Protein AF-A0A818NGM4-F1 (afdb_monomer_lite)

Radius of gyration: 27.4 Å; chains: 1; bounding box: 91×54×63 Å

Organism: NCBI:txid433720

Secondary structure (DSSP, 8-state):
--HHHHHHHHHHHHHHHHHHHHHHHHHHHH------HHHHHHHTTSPPP------------S----SS-----S-HHHHHHHHHHHHS-GGGTTHHHHHHHHHHHHHHHHHHHHHHHHHHHHHHHHHHHHHH---TTHHHHHHHHHT-HHHHHHHHHHHHHHHHHHHHHHHHHHHHHHHHH--SS-HHHHHHHHHHHHHHHHHT-HHHHHHHHHHHHHHHHHHHHHHHHHHHHHHTT-STT----TTHHHH--

Sequence (253 aa):
MTTRLSIVEADNSWHASTDDIRAEIINRSYTDPKRNVCQRMIDSFKRAPSSKNTSIEMEETTSAGDQNGLHRTLKNRHLQMIAIGGSIGTGLFIGSGLALANGGPAALVICFVTIGCMLFNVCMALAELSVVFPVSGSFAAHSSRFLDPAWGFAMGWNYGLGGLTTMPLELTAAGLVINYWTTSINVAVWITVFLIALLIINLFGVRGYGEVEFFMSLVKVIAVIGFIILGIVLIFGGGPHHEYIGGRYWRDP

pLDDT: mean 74.81, std 18.76, range [29.31, 97.12]

InterPro domains:
  IPR004840 Amino acid permease, conserved site [PS00218] (103-134)
  IPR004841 Amino acid permease/SLC12A domain [PF00324] (78-253)
  IPR050524 Amino-acid permease-like [PTHR43341] (55-253)

Structure (mmCIF, N/CA/C/O backbone):
data_AF-A0A818NGM4-F1
#
_entry.id   AF-A0A818NGM4-F1
#
loop_
_atom_site.group_PDB
_atom_site.id
_atom_site.type_symbol
_atom_site.label_atom_id
_atom_site.label_alt_id
_atom_site.label_comp_id
_atom_site.label_asym_id
_atom_site.label_entity_id
_atom_site.label_seq_id
_atom_site.pdbx_PDB_ins_code
_atom_site.Cartn_x
_atom_site.Cartn_y
_atom_site.Cartn_z
_atom_site.occupancy
_atom_site.B_iso_or_equiv
_atom_site.auth_seq_id
_atom_site.auth_comp_id
_atom_site.auth_asym_id
_atom_site.auth_atom_id
_atom_site.pdbx_PDB_model_num
ATOM 1 N N . MET A 1 1 ? -64.642 20.215 29.267 1.00 46.94 1 MET A N 1
ATOM 2 C CA . MET A 1 1 ? -64.080 21.374 28.534 1.00 46.94 1 MET A CA 1
ATOM 3 C C . MET A 1 1 ? -62.641 21.689 28.977 1.00 46.94 1 MET A C 1
ATOM 5 O O . MET A 1 1 ? -62.169 22.791 28.751 1.00 46.94 1 MET A O 1
ATOM 9 N N . THR A 1 2 ? -61.919 20.722 29.564 1.00 45.66 2 THR A N 1
ATOM 10 C CA . THR A 1 2 ? -60.665 20.974 30.307 1.00 45.66 2 THR A CA 1
ATOM 11 C C . THR A 1 2 ? -59.416 20.416 29.609 1.00 45.66 2 THR A C 1
ATOM 13 O O . THR A 1 2 ? -58.308 20.800 29.946 1.00 45.66 2 THR A O 1
ATOM 16 N N . THR A 1 3 ? -59.574 19.563 28.592 1.00 42.62 3 THR A N 1
ATOM 17 C CA . THR A 1 3 ? -58.454 18.902 27.889 1.00 42.62 3 THR A CA 1
ATOM 18 C C . THR A 1 3 ? -57.882 19.726 26.728 1.00 42.62 3 THR A C 1
ATOM 20 O O . THR A 1 3 ? -56.770 19.479 26.285 1.00 42.62 3 THR A O 1
ATOM 23 N N . ARG A 1 4 ? -58.627 20.717 26.210 1.00 42.19 4 ARG A N 1
ATOM 24 C CA . ARG A 1 4 ? -58.144 21.587 25.118 1.00 42.19 4 ARG A CA 1
ATOM 25 C C . ARG A 1 4 ? -57.256 22.740 25.595 1.00 42.19 4 ARG A C 1
ATOM 27 O O . ARG A 1 4 ? -56.485 23.242 24.792 1.00 42.19 4 ARG A O 1
ATOM 34 N N . LEU A 1 5 ? -57.344 23.137 26.866 1.00 43.56 5 LEU A N 1
ATOM 35 C CA . LEU A 1 5 ? -56.507 24.202 27.433 1.00 43.56 5 LEU A CA 1
ATOM 36 C C . LEU A 1 5 ? -55.072 23.716 27.688 1.00 43.56 5 LEU A C 1
ATOM 38 O O . LEU A 1 5 ? -54.135 24.394 27.289 1.00 43.56 5 LEU A O 1
ATOM 42 N N . SER A 1 6 ? -54.890 22.494 28.203 1.00 46.22 6 SER A N 1
ATOM 43 C CA . SER A 1 6 ? -53.555 21.939 28.482 1.00 46.22 6 SER A CA 1
ATOM 44 C C . SER A 1 6 ? -52.700 21.703 27.231 1.00 46.22 6 SER A C 1
ATOM 46 O O . SER A 1 6 ? -51.480 21.781 27.301 1.00 46.22 6 SER A O 1
ATOM 48 N N . ILE A 1 7 ? -53.326 21.418 26.084 1.00 49.66 7 ILE A N 1
ATOM 49 C CA . ILE A 1 7 ? -52.615 21.199 24.813 1.00 49.66 7 ILE A CA 1
ATOM 50 C C . ILE A 1 7 ? -52.122 22.531 24.232 1.00 49.66 7 ILE A C 1
ATOM 52 O O . ILE A 1 7 ? -51.000 22.601 23.749 1.00 49.66 7 ILE A O 1
ATOM 56 N N . VAL A 1 8 ? -52.924 23.597 24.329 1.00 49.78 8 VAL A N 1
ATOM 57 C CA . VAL A 1 8 ? -52.538 24.939 23.851 1.00 49.78 8 VAL A CA 1
ATOM 58 C C . VAL A 1 8 ? -51.437 25.547 24.729 1.00 49.78 8 VAL A C 1
ATOM 60 O O . VAL A 1 8 ? -50.555 26.240 24.231 1.00 49.78 8 VAL A O 1
ATOM 63 N N . GLU A 1 9 ? -51.452 25.260 26.030 1.00 45.75 9 GLU A N 1
ATOM 64 C CA . GLU A 1 9 ? -50.439 25.741 26.977 1.00 45.75 9 GLU A CA 1
ATOM 65 C C . GLU A 1 9 ? -49.101 25.002 26.820 1.00 45.75 9 GLU A C 1
ATOM 67 O O . GLU A 1 9 ? -48.040 25.622 26.904 1.00 45.75 9 GLU A O 1
ATOM 72 N N . ALA A 1 10 ? -49.144 23.707 26.481 1.00 50.22 10 ALA A N 1
ATOM 73 C CA . ALA A 1 10 ? -47.961 22.953 26.084 1.00 50.22 10 ALA A CA 1
ATOM 74 C C . ALA A 1 10 ? -47.369 23.501 24.773 1.00 50.22 10 ALA A C 1
ATOM 76 O O . ALA A 1 10 ? -46.181 23.806 24.739 1.00 50.22 10 ALA A O 1
ATOM 77 N N . ASP A 1 11 ? -48.180 23.713 23.733 1.00 51.25 11 ASP A N 1
ATOM 78 C CA . ASP A 1 11 ? -47.724 24.201 22.418 1.00 51.25 11 ASP A CA 1
ATOM 79 C C . ASP A 1 11 ? -47.051 25.589 22.501 1.00 51.25 11 ASP A C 1
ATOM 81 O O . ASP A 1 11 ? -45.965 25.810 21.961 1.00 51.25 11 ASP A O 1
ATOM 85 N N . ASN A 1 12 ? -47.615 26.500 23.303 1.00 43.78 12 ASN A N 1
ATOM 86 C CA . ASN A 1 12 ? -47.003 27.807 23.569 1.00 43.78 12 ASN A CA 1
ATOM 87 C C . ASN A 1 12 ? -45.675 27.714 24.347 1.00 43.78 12 ASN A C 1
ATOM 89 O O . ASN A 1 12 ? -44.794 28.551 24.147 1.00 43.78 12 ASN A O 1
ATOM 93 N N . SER A 1 13 ? -45.505 26.706 25.212 1.00 46.62 13 SER A N 1
ATOM 94 C CA . SER A 1 13 ? -44.257 26.495 25.963 1.00 46.62 13 SER A CA 1
ATOM 95 C C . SER A 1 13 ? -43.119 25.941 25.093 1.00 46.62 13 SER A C 1
ATOM 97 O O . SER A 1 13 ? -41.959 26.317 25.284 1.00 46.62 13 SER A O 1
ATOM 99 N N . TRP A 1 14 ? -43.447 25.123 24.085 1.00 45.69 14 TRP A N 1
ATOM 100 C CA . TRP A 1 14 ? -42.484 24.605 23.110 1.00 45.69 14 TRP A CA 1
ATOM 101 C C . TRP A 1 14 ? -41.970 25.708 22.185 1.00 45.69 14 TRP A C 1
ATOM 103 O O . TRP A 1 14 ? -40.761 25.825 21.987 1.00 45.69 14 TRP A O 1
ATOM 113 N N . HIS A 1 15 ? -42.859 26.565 21.678 1.00 48.47 15 HIS A N 1
ATOM 114 C CA . HIS A 1 15 ? -42.465 27.672 20.808 1.00 48.47 15 HIS A CA 1
ATOM 115 C C . HIS A 1 15 ? -41.567 28.693 21.522 1.00 48.47 15 HIS A C 1
ATOM 117 O O . HIS A 1 15 ? -40.501 29.017 20.994 1.00 48.47 15 HIS A O 1
ATOM 123 N N . ALA A 1 16 ? -41.909 29.091 22.754 1.00 49.09 16 ALA A N 1
ATOM 124 C CA . ALA A 1 16 ? -41.088 30.001 23.560 1.00 49.09 16 ALA A CA 1
ATOM 125 C C . ALA A 1 16 ? -39.674 29.443 23.825 1.00 49.09 16 ALA A C 1
ATOM 127 O O . ALA A 1 16 ? -38.685 30.140 23.615 1.00 49.09 16 ALA 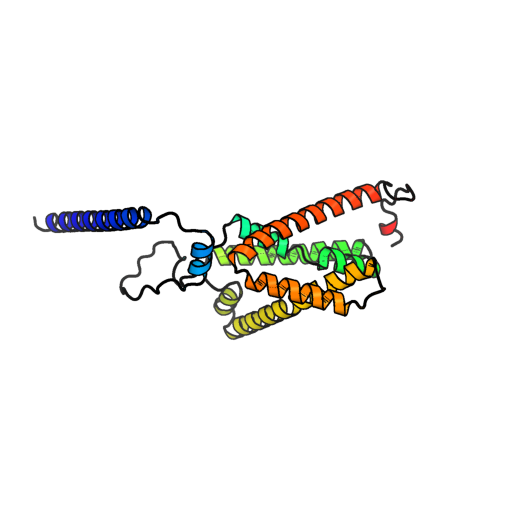A O 1
ATOM 128 N N . SER A 1 17 ? -39.560 28.156 24.181 1.00 56.50 17 SER A N 1
ATOM 129 C CA . SER A 1 17 ? -38.260 27.506 24.397 1.00 56.50 17 SER A CA 1
ATOM 130 C C . SER A 1 17 ? -37.434 27.404 23.110 1.00 56.50 17 SER A C 1
ATOM 132 O O . SER A 1 17 ? -36.228 27.654 23.126 1.00 56.50 17 SER A O 1
ATOM 134 N N . THR A 1 18 ? -38.059 27.075 21.975 1.00 55.94 18 THR A N 1
ATOM 135 C CA . THR A 1 18 ? -37.336 26.982 20.698 1.00 55.94 18 THR A CA 1
ATOM 136 C C . THR A 1 18 ? -36.865 28.335 20.178 1.00 55.94 18 THR A C 1
ATOM 138 O O . THR A 1 18 ? -35.796 28.397 19.569 1.00 55.94 18 THR A O 1
ATOM 141 N N . ASP A 1 19 ? -37.614 29.410 20.427 1.00 52.97 19 ASP A N 1
ATOM 142 C CA . ASP A 1 19 ? -37.234 30.760 20.015 1.00 52.97 19 ASP A CA 1
ATOM 143 C C . ASP A 1 19 ? -36.126 31.337 20.905 1.00 52.97 19 ASP A C 1
ATOM 145 O O . ASP A 1 19 ? -35.205 31.960 20.378 1.00 52.97 19 ASP A O 1
ATOM 149 N N . ASP A 1 20 ? -36.119 31.027 22.205 1.00 57.06 20 ASP A N 1
ATOM 150 C CA . ASP A 1 20 ? -35.015 31.367 23.113 1.00 57.06 20 ASP A CA 1
ATOM 151 C C . ASP A 1 20 ? -33.726 30.613 22.750 1.00 57.06 20 ASP A C 1
ATOM 153 O O . ASP A 1 20 ? -32.650 31.209 22.661 1.00 57.06 20 ASP A O 1
ATOM 157 N N . ILE A 1 21 ? -33.829 29.319 22.425 1.00 55.19 21 ILE A N 1
ATOM 158 C CA . ILE A 1 21 ? -32.694 28.509 21.952 1.00 55.19 21 ILE A CA 1
ATOM 159 C C . ILE A 1 21 ? -32.187 29.026 20.599 1.00 55.19 21 ILE A C 1
ATOM 161 O O . ILE A 1 21 ? -30.979 29.109 20.369 1.00 55.19 21 ILE A O 1
ATOM 165 N N . ARG A 1 22 ? -33.087 29.418 19.688 1.00 50.94 22 ARG A N 1
ATOM 166 C CA . ARG A 1 22 ? -32.713 30.028 18.403 1.00 50.94 22 ARG A CA 1
ATOM 167 C C . ARG A 1 22 ? -32.049 31.384 18.602 1.00 50.94 22 ARG A C 1
ATOM 169 O O . ARG A 1 22 ? -31.030 31.637 17.964 1.00 50.94 22 ARG A O 1
ATOM 176 N N . ALA A 1 23 ? -32.567 32.225 19.492 1.00 51.53 23 ALA A N 1
ATOM 177 C CA . ALA A 1 23 ? -31.975 33.512 19.828 1.00 51.53 23 ALA A CA 1
ATOM 178 C C . ALA A 1 23 ? -30.583 33.340 20.452 1.00 51.53 23 ALA A C 1
ATOM 180 O O . ALA A 1 23 ? -29.663 34.064 20.076 1.00 51.53 23 ALA A O 1
ATOM 181 N N . GLU A 1 24 ? -30.383 32.339 21.315 1.00 55.66 24 GLU A N 1
ATOM 182 C CA . GLU A 1 24 ? -29.083 32.022 21.911 1.00 55.66 24 GLU A CA 1
ATOM 183 C C . GLU A 1 24 ? -28.083 31.481 20.874 1.00 55.66 24 GLU A C 1
ATOM 185 O O . GLU A 1 24 ? -26.939 31.933 20.829 1.00 55.66 24 GLU A O 1
ATOM 190 N N . ILE A 1 25 ? -28.507 30.598 19.961 1.00 52.41 25 ILE A N 1
ATOM 191 C CA . ILE A 1 25 ? -27.667 30.078 18.864 1.00 52.41 25 ILE A CA 1
ATOM 192 C C . ILE A 1 25 ? -27.288 31.185 17.863 1.00 52.41 25 ILE A C 1
ATOM 194 O O . ILE A 1 25 ? -26.148 31.226 17.380 1.00 52.41 25 ILE A O 1
ATOM 198 N N . ILE A 1 26 ? -28.215 32.103 17.571 1.00 51.38 26 ILE A N 1
ATOM 199 C CA . ILE A 1 26 ? -27.982 33.251 16.686 1.00 51.38 26 ILE A CA 1
ATOM 200 C C . ILE A 1 26 ? -27.035 34.257 17.355 1.00 51.38 26 ILE A C 1
ATOM 202 O O . ILE A 1 26 ? -26.064 34.675 16.721 1.00 51.38 26 ILE A O 1
ATOM 206 N N . ASN A 1 27 ? -27.227 34.580 18.642 1.00 44.81 27 ASN A N 1
ATOM 207 C CA . ASN A 1 27 ? -26.325 35.479 19.374 1.00 44.81 27 ASN A CA 1
ATOM 208 C C . ASN A 1 27 ? -24.910 34.896 19.491 1.00 44.81 27 ASN A C 1
ATOM 210 O O . ASN A 1 27 ? -23.924 35.613 19.314 1.00 44.81 27 ASN A O 1
ATOM 214 N N . ARG A 1 28 ? -24.789 33.580 19.705 1.00 49.91 28 ARG A N 1
ATOM 215 C CA . ARG A 1 28 ? -23.494 32.889 19.797 1.00 49.91 28 ARG A CA 1
ATOM 216 C C . ARG A 1 28 ? -22.760 32.804 18.457 1.00 49.91 28 ARG A C 1
ATOM 218 O O . ARG A 1 28 ? -21.534 32.737 18.450 1.00 49.91 28 ARG A O 1
ATOM 225 N N . SER A 1 29 ? -23.487 32.839 17.336 1.00 42.41 29 SER A N 1
ATOM 226 C CA . SER A 1 29 ? -22.896 32.919 15.991 1.00 42.41 29 SER A CA 1
ATOM 227 C C . SER A 1 29 ? -22.454 34.333 15.599 1.00 42.41 29 SER A C 1
ATOM 229 O O . SER A 1 29 ? -21.644 34.472 14.684 1.00 42.41 29 SER A O 1
ATOM 231 N N . TYR A 1 30 ? -22.956 35.380 16.267 1.00 41.78 30 TYR A N 1
ATOM 232 C CA . TYR A 1 30 ? -22.699 36.776 15.886 1.00 41.78 30 TYR A CA 1
ATOM 233 C C . TYR A 1 30 ? -21.518 37.425 16.632 1.00 41.78 30 TYR A C 1
ATOM 235 O O . TYR A 1 30 ? -20.983 38.439 16.185 1.00 41.78 30 TYR A O 1
ATOM 243 N N . THR A 1 31 ? -21.043 36.830 17.731 1.00 41.91 31 THR A N 1
ATOM 244 C CA . THR A 1 31 ? -19.895 37.334 18.503 1.00 41.91 31 THR A CA 1
ATOM 245 C C . THR A 1 31 ? -18.656 36.454 18.340 1.00 41.91 31 THR A C 1
ATOM 247 O O . THR A 1 31 ? -18.182 35.865 19.309 1.00 41.91 31 THR A O 1
ATOM 250 N N . ASP A 1 32 ? -18.088 36.365 17.137 1.00 47.34 32 ASP A N 1
ATOM 251 C CA . ASP A 1 32 ? -16.698 35.910 17.009 1.00 47.34 32 ASP A CA 1
ATOM 252 C C . ASP A 1 32 ? -15.871 36.990 16.291 1.00 47.34 32 ASP A C 1
ATOM 254 O O . ASP A 1 32 ? -15.871 37.079 15.058 1.00 47.34 32 ASP A O 1
ATOM 258 N N . PRO A 1 33 ? -15.213 37.895 17.043 1.00 52.56 33 PRO A N 1
ATOM 259 C CA . PRO A 1 33 ? -14.385 38.936 16.450 1.00 52.56 33 PRO A CA 1
ATOM 260 C C . PRO A 1 33 ? -13.221 38.280 15.700 1.00 52.56 33 PRO A C 1
ATOM 262 O O . PRO A 1 33 ? -12.705 37.256 16.139 1.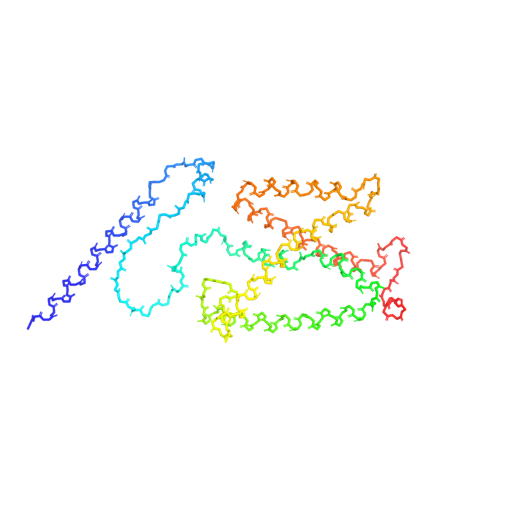00 52.56 33 PRO A O 1
ATOM 265 N N . LYS A 1 34 ? -12.810 38.863 14.562 1.00 53.31 34 LYS A N 1
ATOM 266 C CA . LYS A 1 34 ? -11.734 38.380 13.670 1.00 53.31 34 LYS A CA 1
ATOM 267 C C . LYS A 1 34 ? -10.554 37.769 14.450 1.00 53.31 34 LYS A C 1
ATOM 269 O O . LYS A 1 34 ? -9.659 38.486 14.891 1.00 53.31 34 LYS A O 1
ATOM 274 N N . ARG A 1 35 ? -10.535 36.440 14.600 1.00 57.19 35 ARG A N 1
ATOM 275 C CA . ARG A 1 35 ? -9.442 35.721 15.271 1.00 57.19 35 ARG A CA 1
ATOM 276 C C . ARG A 1 35 ? -8.329 35.401 14.283 1.00 57.19 35 ARG A C 1
ATOM 278 O O . ARG A 1 35 ? -8.578 34.838 13.215 1.00 57.19 35 ARG A O 1
ATOM 285 N N . ASN A 1 36 ? -7.094 35.692 14.678 1.00 61.78 36 ASN A N 1
ATOM 286 C CA . ASN A 1 36 ? -5.897 35.354 13.910 1.00 61.78 36 ASN A CA 1
ATOM 287 C C . ASN A 1 36 ? -5.738 33.828 13.766 1.00 61.78 36 ASN A C 1
ATOM 289 O O . ASN A 1 36 ? -6.111 33.062 14.658 1.00 61.78 36 ASN A O 1
ATOM 293 N N . VAL A 1 37 ? -5.156 33.386 12.644 1.00 65.44 37 VAL A N 1
ATOM 294 C CA . VAL A 1 37 ? -4.996 31.962 12.276 1.00 65.44 37 VAL A CA 1
ATOM 295 C C . VAL A 1 37 ? -4.295 31.160 13.378 1.00 65.44 37 VAL A C 1
ATOM 297 O O . VAL A 1 37 ? -4.757 30.076 13.727 1.00 65.44 37 VAL A O 1
ATOM 300 N N . CYS A 1 38 ? -3.256 31.725 14.002 1.00 61.41 38 CYS A N 1
ATOM 301 C CA . CYS A 1 38 ? -2.538 31.081 15.106 1.00 61.41 38 CYS A CA 1
ATOM 302 C C . CYS A 1 38 ? -3.412 30.867 16.350 1.00 61.41 38 CYS A C 1
ATOM 304 O O . CYS A 1 38 ? -3.288 29.844 17.016 1.00 61.41 38 CYS A O 1
ATOM 306 N N . GLN A 1 39 ? -4.355 31.770 16.637 1.00 68.12 39 GLN A N 1
ATOM 307 C CA . GLN A 1 39 ? -5.248 31.616 17.788 1.00 68.12 39 GLN A CA 1
ATOM 308 C C . GLN A 1 39 ? -6.261 30.489 17.554 1.00 68.12 39 GLN A C 1
ATOM 310 O O . GLN A 1 39 ? -6.513 29.674 18.437 1.00 68.12 39 GLN A O 1
ATOM 315 N N . ARG A 1 40 ? -6.769 30.378 16.319 1.00 62.06 40 ARG A N 1
ATOM 316 C CA . ARG A 1 40 ? -7.634 29.264 15.891 1.00 62.06 40 ARG A CA 1
ATOM 317 C C . ARG A 1 40 ? -6.887 27.926 15.877 1.00 62.06 40 ARG A C 1
ATOM 319 O O . ARG A 1 40 ? -7.504 26.884 16.094 1.00 62.06 40 ARG A O 1
ATOM 326 N N . MET A 1 41 ? -5.578 27.957 15.623 1.00 60.38 41 MET A N 1
ATOM 327 C CA . MET A 1 41 ? -4.697 26.791 15.694 1.00 60.38 41 MET A CA 1
ATOM 328 C C . MET A 1 41 ? -4.522 26.325 17.146 1.00 60.38 41 MET A C 1
ATOM 330 O O . MET A 1 41 ? -4.756 25.151 17.424 1.00 60.38 41 MET A O 1
ATOM 334 N N . ILE A 1 42 ? -4.231 27.234 18.083 1.00 69.50 42 ILE A N 1
ATOM 335 C CA . ILE A 1 42 ? -4.093 26.919 19.519 1.00 69.50 42 ILE A CA 1
ATOM 336 C C . ILE A 1 42 ? -5.407 26.385 20.106 1.00 69.50 42 ILE A C 1
ATOM 338 O O . ILE A 1 42 ? -5.407 25.380 20.815 1.00 69.50 42 ILE A O 1
ATOM 342 N N . ASP A 1 43 ? -6.542 26.999 19.771 1.00 61.91 43 ASP A N 1
ATOM 343 C CA . ASP A 1 43 ? -7.843 26.566 20.289 1.00 61.91 43 ASP A CA 1
ATOM 344 C C . ASP A 1 43 ? -8.285 25.197 19.733 1.00 61.91 43 ASP A C 1
ATOM 346 O O . ASP A 1 43 ? -9.091 24.520 20.365 1.00 61.91 43 ASP A O 1
ATOM 350 N N . SER A 1 44 ? -7.719 24.728 18.609 1.00 59.41 44 SER A N 1
ATOM 351 C CA . SER A 1 44 ? -8.000 23.381 18.079 1.00 59.41 44 SER A CA 1
ATOM 352 C C . SER A 1 44 ? -7.434 22.244 18.935 1.00 59.41 44 SER A C 1
ATOM 354 O O . SER A 1 44 ? -7.909 21.114 18.839 1.00 59.41 44 SER A O 1
ATOM 356 N N . PHE A 1 45 ? -6.460 22.551 19.795 1.00 67.56 45 PHE A N 1
ATOM 357 C CA . PHE A 1 45 ? -5.893 21.608 20.756 1.00 67.56 45 PHE A CA 1
ATOM 358 C C . PHE A 1 45 ? -6.634 21.610 22.102 1.00 67.56 45 PHE A C 1
ATOM 360 O O . PHE A 1 45 ? -6.355 20.763 22.952 1.00 67.56 45 PHE A O 1
ATOM 367 N N . LYS A 1 46 ? -7.587 22.529 22.323 1.00 63.16 46 LYS A N 1
ATOM 368 C CA . LYS A 1 46 ? -8.401 22.528 23.544 1.00 63.16 46 LYS A CA 1
ATOM 369 C C . LYS A 1 46 ? -9.521 21.498 23.435 1.00 63.16 46 LYS A C 1
ATOM 371 O O . LYS A 1 46 ? -10.231 21.416 22.436 1.00 63.16 46 LYS A O 1
ATOM 376 N N . ARG A 1 47 ? -9.692 20.716 24.501 1.00 44.25 47 ARG A N 1
ATOM 377 C CA . ARG A 1 47 ? -10.757 19.718 24.629 1.00 44.25 47 ARG A CA 1
ATOM 378 C C . ARG A 1 47 ? -12.122 20.412 24.608 1.00 44.25 47 ARG A C 1
ATOM 380 O O . ARG A 1 47 ? -12.313 21.390 25.331 1.00 44.25 47 ARG A O 1
ATOM 387 N N . ALA A 1 48 ? -13.063 19.903 23.812 1.00 47.12 48 ALA A N 1
ATOM 388 C CA . ALA A 1 48 ? -14.442 20.382 23.843 1.00 47.12 48 ALA A CA 1
ATOM 389 C C . ALA A 1 48 ? -15.027 20.188 25.259 1.00 47.12 48 ALA A C 1
ATOM 391 O O . ALA A 1 48 ? -14.765 19.148 25.878 1.00 47.12 48 ALA A O 1
ATOM 392 N N . PRO A 1 49 ? -15.770 21.170 25.805 1.00 42.81 49 PRO A N 1
ATOM 393 C CA . PRO A 1 49 ? -16.380 21.028 27.117 1.00 42.81 49 PRO A CA 1
ATOM 394 C C . PRO A 1 49 ? -17.372 19.861 27.088 1.00 42.81 49 PRO A C 1
ATOM 396 O O . PRO A 1 49 ? -18.258 19.801 26.240 1.00 42.81 49 PRO A O 1
ATOM 399 N N . SER A 1 50 ? -17.179 18.911 28.002 1.00 37.78 50 SER A N 1
ATOM 400 C CA . SER A 1 50 ? -18.061 17.758 28.171 1.00 37.78 50 SER A CA 1
ATOM 401 C C . SER A 1 50 ? -19.416 18.243 28.684 1.00 37.78 50 SER A C 1
ATOM 403 O O . SER A 1 50 ? -19.494 18.753 29.804 1.00 37.78 50 SER A O 1
ATOM 405 N N . SER A 1 51 ? -20.464 18.116 27.868 1.00 36.41 51 SER A N 1
ATOM 406 C CA . SER A 1 51 ? -21.837 18.359 28.309 1.00 36.41 51 SER A CA 1
ATOM 407 C C . SER A 1 51 ? -22.235 17.245 29.275 1.00 36.41 51 SER A C 1
ATOM 409 O O . SER A 1 51 ? -22.418 16.095 28.879 1.00 36.41 51 SER A O 1
ATOM 411 N N . LYS A 1 52 ? -22.287 17.568 30.569 1.00 37.56 52 LYS A N 1
ATOM 412 C CA . LYS A 1 52 ? -22.799 16.674 31.607 1.00 37.56 52 LYS A CA 1
ATOM 413 C C . LYS A 1 52 ? -24.291 16.941 31.815 1.00 37.56 52 LYS A C 1
ATOM 415 O O . LYS A 1 52 ? -24.661 18.045 32.193 1.00 37.56 52 LYS A O 1
ATOM 420 N N . ASN A 1 53 ? -25.053 15.852 31.703 1.00 38.78 53 ASN A N 1
ATOM 421 C CA . ASN A 1 53 ? -26.373 15.574 32.278 1.00 38.78 53 ASN A CA 1
ATOM 422 C C . ASN A 1 53 ? -27.597 16.192 31.583 1.00 38.78 53 ASN A C 1
ATOM 424 O O . ASN A 1 53 ? -27.896 17.363 31.770 1.00 38.78 53 ASN A O 1
ATOM 428 N N . THR A 1 54 ? -28.410 15.339 30.952 1.00 30.53 54 THR A N 1
ATOM 429 C CA . THR A 1 54 ? -29.862 15.269 31.201 1.00 30.53 54 THR A CA 1
ATOM 430 C C . THR A 1 54 ? -30.329 13.847 30.879 1.00 30.53 54 THR A C 1
ATOM 432 O O . THR A 1 54 ? -30.104 13.332 29.790 1.00 30.53 54 THR A O 1
ATOM 435 N N . SER A 1 55 ? -30.894 13.183 31.879 1.00 36.22 55 SER A N 1
ATOM 436 C CA . SER A 1 55 ? -31.619 11.920 31.770 1.00 36.22 55 SER A CA 1
ATOM 437 C C . SER A 1 55 ? -33.042 12.169 31.261 1.00 36.22 55 SER A C 1
ATOM 439 O O . SER A 1 55 ? -33.675 13.070 31.807 1.00 36.22 55 SER A O 1
ATOM 441 N N . ILE A 1 56 ? -33.531 11.317 30.343 1.00 34.97 56 ILE A N 1
ATOM 442 C CA . ILE A 1 56 ? -34.916 10.797 30.162 1.00 34.97 56 ILE A CA 1
ATOM 443 C C . ILE A 1 56 ? -35.322 10.689 28.671 1.00 34.97 56 ILE A C 1
ATOM 445 O O . ILE A 1 56 ? -35.082 11.593 27.884 1.00 34.97 56 ILE A O 1
ATOM 449 N N . GLU A 1 57 ? -35.954 9.539 28.384 1.00 29.31 57 GLU A N 1
ATOM 450 C CA . GLU A 1 57 ? -36.761 9.098 27.227 1.00 29.31 57 GLU A CA 1
ATOM 451 C C . GLU A 1 57 ? -36.074 8.682 25.907 1.00 29.31 57 GLU A C 1
ATOM 453 O O . GLU A 1 57 ? -35.533 9.471 25.139 1.00 29.31 57 GLU A O 1
ATOM 458 N N . MET A 1 58 ? -36.143 7.364 25.648 1.00 35.69 58 MET A N 1
ATOM 459 C CA . MET A 1 58 ? -35.915 6.752 24.341 1.00 35.69 58 MET A CA 1
ATOM 460 C C . MET A 1 58 ? -37.067 7.148 23.418 1.00 35.69 58 MET A C 1
ATOM 462 O O . MET A 1 58 ? -38.129 6.532 23.464 1.00 35.69 58 MET A O 1
ATOM 466 N N . GLU A 1 59 ? -36.838 8.136 22.561 1.00 29.52 59 GLU A N 1
ATOM 467 C CA . GLU A 1 59 ? -37.648 8.335 21.366 1.00 29.52 59 GLU A CA 1
AT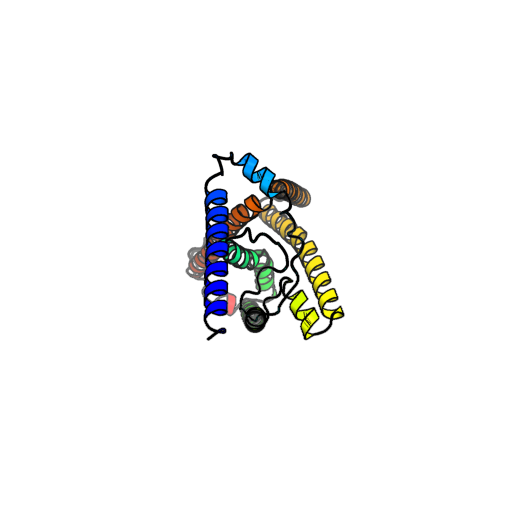OM 468 C C . GLU A 1 59 ? -36.795 8.024 20.135 1.00 29.52 59 GLU A C 1
ATOM 470 O O . GLU A 1 59 ? -35.688 8.532 19.938 1.00 29.52 59 GLU A O 1
ATOM 475 N N . GLU A 1 60 ? -37.308 7.089 19.344 1.00 39.03 60 GLU A N 1
ATOM 476 C CA . GLU A 1 60 ? -36.711 6.515 18.151 1.00 39.03 60 GLU A CA 1
ATOM 477 C C . GLU A 1 60 ? -36.673 7.582 17.045 1.00 39.03 60 GLU A C 1
ATOM 479 O O . GLU A 1 60 ? -37.554 7.663 16.197 1.00 39.03 60 GLU A O 1
ATOM 484 N N . THR A 1 61 ? -35.660 8.453 17.064 1.00 29.59 61 THR A N 1
ATOM 485 C CA . THR A 1 61 ? -35.401 9.380 15.956 1.00 29.59 61 THR A CA 1
ATOM 486 C C . THR A 1 61 ? -33.975 9.219 15.453 1.00 29.59 61 THR A C 1
ATOM 488 O O . THR A 1 61 ? -32.985 9.514 16.119 1.00 29.59 61 THR A O 1
ATOM 491 N N . THR A 1 62 ? -33.902 8.715 14.230 1.00 37.19 62 THR A N 1
ATOM 492 C CA . THR A 1 62 ? -32.752 8.556 13.347 1.00 37.19 62 THR A CA 1
ATOM 493 C C . THR A 1 62 ? -31.784 9.744 13.393 1.00 37.19 62 THR A C 1
ATOM 495 O O . THR A 1 62 ? -31.944 10.713 12.657 1.00 37.19 62 THR A O 1
ATOM 498 N N . SER A 1 63 ? -30.752 9.661 14.235 1.00 32.84 63 SER A N 1
ATOM 499 C CA . SER A 1 63 ? -29.478 10.395 14.133 1.00 32.84 63 SER A CA 1
ATOM 500 C C . SER A 1 63 ? -28.462 9.787 15.105 1.00 32.84 63 SER A C 1
ATOM 502 O O . SER A 1 63 ? -28.085 10.372 16.117 1.00 32.84 63 SER A O 1
ATOM 504 N N . ALA A 1 64 ? -28.010 8.569 14.804 1.00 38.72 64 ALA A N 1
ATOM 505 C CA . ALA A 1 64 ? -26.908 7.915 15.507 1.00 38.72 64 ALA A CA 1
ATOM 506 C C . ALA A 1 64 ? -25.569 8.564 15.116 1.00 38.72 64 ALA A C 1
ATOM 508 O O . ALA A 1 64 ? -24.795 8.039 14.318 1.00 38.72 64 ALA A O 1
ATOM 509 N N . GLY A 1 65 ? -25.329 9.758 15.652 1.00 41.91 65 GLY A N 1
ATOM 510 C CA . GLY A 1 65 ? -24.156 10.556 15.334 1.00 41.91 65 GLY A CA 1
ATOM 511 C C . GLY A 1 65 ? -23.754 11.546 16.415 1.00 41.91 65 GLY A C 1
ATOM 512 O O . GLY A 1 65 ? -23.193 12.563 16.040 1.00 41.91 65 GLY A O 1
ATOM 513 N N . ASP A 1 66 ? -24.021 11.301 17.707 1.00 45.09 66 ASP A N 1
ATOM 514 C CA . ASP A 1 66 ? -23.407 12.129 18.766 1.00 45.09 66 ASP A CA 1
ATOM 515 C C . ASP A 1 66 ? -23.375 11.514 20.184 1.00 45.09 66 ASP A C 1
ATOM 517 O O . ASP A 1 66 ? -23.735 12.154 21.165 1.00 45.09 66 ASP A O 1
ATOM 521 N N . GLN A 1 67 ? -22.931 10.259 20.339 1.00 45.22 67 GLN A N 1
ATOM 522 C CA . GLN A 1 67 ? -22.693 9.685 21.686 1.00 45.22 67 GLN A CA 1
ATOM 523 C C . GLN A 1 67 ? -21.215 9.633 22.103 1.00 45.22 67 GLN A C 1
ATOM 525 O O . GLN A 1 67 ? -20.865 9.031 23.111 1.00 45.22 67 GLN A O 1
ATOM 530 N N . ASN A 1 68 ? -20.323 10.294 21.365 1.00 45.53 68 ASN A N 1
ATOM 531 C CA . ASN A 1 68 ? -18.971 10.579 21.839 1.00 45.53 68 ASN A CA 1
ATOM 532 C C . ASN A 1 68 ? -18.436 11.767 21.043 1.00 45.53 68 ASN A C 1
ATOM 534 O O . ASN A 1 68 ? -18.269 11.647 19.833 1.00 45.53 68 ASN A O 1
ATOM 538 N N . GLY A 1 69 ? -18.175 12.891 21.717 1.00 43.94 69 GLY A N 1
ATOM 539 C CA . GLY A 1 69 ? -17.779 14.179 21.133 1.00 43.94 69 GLY A CA 1
ATOM 540 C C . GLY A 1 69 ? -16.432 14.179 20.400 1.00 43.94 69 GLY A C 1
ATOM 541 O O . GLY A 1 69 ? -15.499 14.884 20.787 1.00 43.94 69 GLY A O 1
ATOM 542 N N . LEU A 1 70 ? -16.315 13.408 19.320 1.00 52.59 70 LEU A N 1
ATOM 543 C CA . LEU A 1 70 ? -15.270 13.554 18.321 1.00 52.59 70 LEU A CA 1
ATOM 544 C C . LEU A 1 70 ? -15.716 14.613 17.317 1.00 52.59 70 LEU A C 1
ATOM 546 O O . LEU A 1 70 ? -16.553 14.374 16.450 1.00 52.59 70 LEU A O 1
ATOM 550 N N . HIS A 1 71 ? -15.108 15.794 17.405 1.00 48.84 71 HIS A N 1
ATOM 551 C CA . HIS A 1 71 ? -15.304 16.851 16.424 1.00 48.84 71 HIS A CA 1
ATOM 552 C C . HIS A 1 71 ? -14.833 16.368 15.043 1.00 48.84 71 HIS A C 1
ATOM 554 O O . HIS A 1 71 ? -13.627 16.288 14.769 1.00 48.84 71 HIS A O 1
ATOM 560 N N . ARG A 1 72 ? -15.786 16.037 14.162 1.00 55.53 72 ARG A N 1
ATOM 561 C CA . ARG A 1 72 ? -15.533 15.595 12.785 1.00 55.53 72 ARG A CA 1
ATOM 562 C C . ARG A 1 72 ? -14.917 16.746 11.985 1.00 55.53 72 ARG A C 1
ATOM 564 O O . ARG A 1 72 ? -15.594 17.535 11.341 1.00 55.53 72 ARG A O 1
ATOM 571 N N . THR A 1 73 ? -13.595 16.857 12.066 1.00 60.09 73 THR A N 1
ATOM 572 C CA . THR A 1 73 ? -12.830 17.990 11.521 1.00 60.09 73 THR A CA 1
ATOM 573 C C . THR A 1 73 ? -12.524 17.829 10.024 1.00 60.09 73 THR A C 1
ATOM 575 O O . THR A 1 73 ? -12.212 18.809 9.346 1.00 60.09 73 THR A O 1
ATOM 578 N N . LEU A 1 74 ? -12.639 16.609 9.486 1.00 62.25 74 LEU A N 1
ATOM 579 C CA . LEU A 1 74 ? -12.343 16.288 8.088 1.00 62.25 74 LEU A CA 1
ATOM 580 C C . LEU A 1 74 ? -13.609 16.335 7.220 1.00 62.25 74 LEU A C 1
ATOM 582 O O . LEU A 1 74 ? -14.595 15.647 7.483 1.00 62.25 74 LEU A O 1
ATOM 586 N N . LYS A 1 75 ? -13.555 17.141 6.152 1.00 71.44 75 LYS A N 1
ATOM 587 C CA . LYS A 1 75 ? -14.604 17.227 5.124 1.00 71.44 75 LYS A CA 1
ATOM 588 C C . LYS A 1 75 ? -14.663 15.929 4.312 1.00 71.44 75 LYS A C 1
ATOM 590 O O . LYS A 1 75 ? -13.642 15.271 4.133 1.00 71.44 75 LYS A O 1
ATOM 595 N N . ASN A 1 76 ? -15.826 15.621 3.731 1.00 76.44 76 ASN A N 1
ATOM 596 C CA . ASN A 1 76 ? -16.045 14.394 2.949 1.00 76.44 76 ASN A CA 1
ATOM 597 C C . ASN A 1 76 ? -15.002 14.191 1.830 1.00 76.44 76 ASN A C 1
ATOM 599 O O . ASN A 1 76 ? -14.494 13.093 1.640 1.00 76.44 76 ASN A O 1
ATOM 603 N N . ARG A 1 77 ? -14.598 15.281 1.162 1.00 77.31 77 ARG A N 1
ATOM 604 C CA . ARG A 1 77 ? -13.538 15.269 0.139 1.00 77.31 77 ARG A CA 1
ATOM 605 C C . ARG A 1 77 ? -12.168 14.820 0.669 1.00 77.31 77 ARG A C 1
ATOM 607 O O . ARG A 1 77 ? -11.438 14.147 -0.043 1.00 77.31 77 ARG A O 1
ATOM 614 N N . HIS A 1 78 ? -11.812 15.189 1.906 1.00 75.62 78 HIS A N 1
ATOM 615 C CA . HIS A 1 78 ? -10.540 14.774 2.503 1.00 75.62 78 HIS A CA 1
ATOM 616 C C . HIS A 1 78 ? -10.601 13.288 2.837 1.00 75.62 78 HIS A C 1
ATOM 618 O O . HIS A 1 78 ? -9.651 12.575 2.564 1.00 75.62 78 HIS A O 1
ATOM 624 N N . LEU A 1 79 ? -11.739 12.805 3.342 1.00 78.19 79 LEU A N 1
ATOM 625 C CA . LEU A 1 79 ? -11.916 11.388 3.648 1.00 78.19 79 LEU A CA 1
ATOM 626 C C . LEU A 1 79 ? -11.832 10.507 2.392 1.00 78.19 79 LEU A C 1
ATOM 628 O O . LEU A 1 79 ? -11.151 9.489 2.412 1.00 78.19 79 LEU A O 1
ATOM 632 N N . GLN A 1 80 ? -12.466 10.922 1.291 1.00 83.88 80 GLN A N 1
ATOM 633 C CA . GLN A 1 80 ? -12.375 10.214 0.009 1.00 83.88 80 GLN A CA 1
ATOM 634 C C . GLN A 1 80 ? -10.943 10.197 -0.532 1.00 83.88 80 GLN A C 1
ATOM 636 O O . GLN A 1 80 ? -10.458 9.152 -0.952 1.00 83.88 80 GLN A O 1
ATOM 641 N N . MET A 1 81 ? -10.244 11.332 -0.478 1.00 78.31 81 MET A N 1
ATOM 642 C CA . MET A 1 81 ? -8.858 11.396 -0.941 1.00 78.31 81 MET A CA 1
ATOM 643 C C . MET A 1 81 ? -7.897 10.617 -0.050 1.00 78.31 81 MET A C 1
ATOM 645 O O . MET A 1 81 ? -7.003 9.978 -0.583 1.00 78.31 81 MET A O 1
ATOM 649 N N . ILE A 1 82 ? -8.105 10.597 1.268 1.00 81.88 82 ILE A N 1
ATOM 650 C CA . ILE A 1 82 ? -7.341 9.744 2.188 1.00 81.88 82 ILE A CA 1
ATOM 651 C C . ILE A 1 82 ? -7.588 8.268 1.865 1.00 81.88 82 ILE A C 1
ATOM 653 O O . ILE A 1 82 ? -6.645 7.486 1.845 1.00 81.88 82 ILE A O 1
ATOM 657 N N . ALA A 1 83 ? -8.829 7.875 1.562 1.00 84.12 83 ALA A N 1
ATOM 658 C CA . ALA A 1 83 ? -9.132 6.500 1.172 1.00 84.12 83 ALA A CA 1
ATOM 659 C C . ALA A 1 83 ? -8.422 6.110 -0.137 1.00 84.12 83 ALA A C 1
ATOM 661 O O . ALA A 1 83 ? -7.781 5.063 -0.203 1.00 84.12 83 ALA A O 1
ATOM 662 N N . ILE A 1 84 ? -8.468 6.974 -1.157 1.00 86.25 84 ILE A N 1
ATOM 663 C CA . ILE A 1 84 ? -7.790 6.737 -2.440 1.00 86.25 84 ILE A CA 1
ATOM 664 C C . ILE A 1 84 ? -6.266 6.735 -2.252 1.00 86.25 84 ILE A C 1
ATOM 666 O O . ILE A 1 84 ? -5.598 5.774 -2.625 1.00 86.25 84 ILE A O 1
ATOM 670 N N . GLY A 1 85 ? -5.703 7.772 -1.638 1.00 83.12 85 GLY A N 1
ATOM 671 C CA . GLY A 1 85 ? -4.261 7.916 -1.430 1.00 83.12 85 GLY A CA 1
ATOM 672 C C . GLY A 1 85 ? -3.665 6.889 -0.471 1.00 83.12 85 GLY A C 1
ATOM 673 O O . GLY A 1 85 ? -2.508 6.507 -0.643 1.00 83.12 85 GLY A O 1
ATOM 674 N N . GLY A 1 86 ? -4.455 6.406 0.490 1.00 82.88 86 GLY A N 1
ATOM 675 C CA . GLY A 1 86 ? -4.098 5.305 1.381 1.00 82.88 86 GLY A CA 1
ATOM 676 C C . GLY A 1 86 ? -4.152 3.942 0.690 1.00 82.88 86 GLY A C 1
ATOM 677 O O . GLY A 1 86 ? -3.336 3.078 0.988 1.00 82.88 86 GLY A O 1
ATOM 678 N N . SER A 1 87 ? -5.061 3.754 -0.274 1.00 86.38 87 SER A N 1
ATOM 679 C CA . SER A 1 87 ? -5.096 2.533 -1.092 1.00 86.38 87 SER A CA 1
ATOM 680 C C . SER A 1 87 ? -3.934 2.451 -2.093 1.00 86.38 87 SER A C 1
ATOM 682 O O . SER A 1 87 ? -3.477 1.359 -2.428 1.00 86.38 87 SER A O 1
ATOM 684 N N . ILE A 1 88 ? -3.410 3.602 -2.535 1.00 88.12 88 ILE A N 1
ATOM 685 C CA . ILE A 1 88 ? -2.223 3.698 -3.394 1.00 88.12 88 ILE A CA 1
ATOM 686 C C . ILE A 1 88 ? -0.969 3.740 -2.506 1.00 88.12 88 ILE A C 1
ATOM 688 O O . ILE A 1 88 ? -0.469 4.803 -2.119 1.00 88.12 88 ILE A O 1
ATOM 692 N N . GLY A 1 89 ? -0.472 2.552 -2.169 1.00 81.81 89 GLY A N 1
ATOM 693 C CA . GLY A 1 89 ? 0.741 2.364 -1.372 1.00 81.81 89 GLY A CA 1
ATOM 694 C C . GLY A 1 89 ? 1.998 2.091 -2.201 1.00 81.81 89 GLY A C 1
ATOM 695 O O . GLY A 1 89 ? 1.955 1.903 -3.421 1.00 81.81 89 GLY A O 1
ATOM 696 N N . THR A 1 90 ? 3.128 1.978 -1.506 1.00 83.88 90 THR A N 1
ATOM 697 C CA . THR A 1 90 ? 4.418 1.541 -2.075 1.00 83.88 90 THR A CA 1
ATOM 698 C C . THR A 1 90 ? 4.353 0.184 -2.777 1.00 83.88 90 THR A C 1
ATOM 700 O O . THR A 1 90 ? 5.116 -0.064 -3.712 1.00 83.88 90 THR A O 1
ATOM 703 N N . GLY A 1 91 ? 3.402 -0.674 -2.397 1.00 81.75 91 GLY A N 1
ATOM 704 C CA . GLY A 1 91 ? 3.168 -1.973 -3.029 1.00 81.75 91 GLY A CA 1
ATOM 705 C C . GLY A 1 91 ? 2.892 -1.897 -4.535 1.00 81.75 91 GLY A C 1
ATOM 706 O O . GLY A 1 91 ? 3.339 -2.779 -5.266 1.00 81.75 91 GLY A O 1
ATOM 707 N N . LEU A 1 92 ? 2.240 -0.833 -5.024 1.00 87.56 92 LEU A N 1
ATOM 708 C CA . LEU A 1 92 ? 1.941 -0.694 -6.454 1.00 87.56 92 LEU A CA 1
ATOM 709 C C . LEU A 1 92 ? 3.193 -0.451 -7.298 1.00 87.56 92 LEU A C 1
ATOM 711 O O . LEU A 1 92 ? 3.234 -0.921 -8.426 1.00 87.56 92 LEU A O 1
ATOM 715 N N . PHE A 1 93 ? 4.198 0.263 -6.791 1.00 83.00 93 PHE A N 1
ATOM 716 C CA . PHE A 1 93 ? 5.383 0.620 -7.581 1.00 83.00 93 PHE A CA 1
ATOM 717 C C . PHE A 1 93 ? 6.602 -0.245 -7.255 1.00 83.00 93 PHE A C 1
ATOM 719 O O . PHE A 1 93 ? 7.347 -0.618 -8.154 1.00 83.00 93 PHE A O 1
ATOM 726 N N . ILE A 1 94 ? 6.799 -0.591 -5.984 1.00 84.88 94 ILE A N 1
ATOM 727 C CA . ILE A 1 94 ? 7.966 -1.358 -5.527 1.00 84.88 94 ILE A CA 1
ATOM 728 C C . ILE A 1 94 ? 7.639 -2.852 -5.480 1.00 84.88 94 ILE A C 1
ATOM 730 O O . ILE A 1 94 ? 8.418 -3.677 -5.952 1.00 84.88 94 ILE A O 1
ATOM 734 N N . GLY A 1 95 ? 6.469 -3.211 -4.944 1.00 85.25 95 GLY A N 1
ATOM 735 C CA . GLY A 1 95 ? 6.060 -4.610 -4.799 1.00 85.25 95 GLY A CA 1
ATOM 736 C C . GLY A 1 95 ? 5.682 -5.265 -6.128 1.00 85.25 95 GLY A C 1
ATOM 737 O O . GLY A 1 95 ? 6.121 -6.377 -6.419 1.00 85.25 95 GLY A O 1
ATOM 738 N N . SER A 1 96 ? 4.899 -4.570 -6.955 1.00 88.62 96 SER A N 1
ATOM 739 C CA . SER A 1 96 ? 4.418 -5.113 -8.231 1.00 88.62 96 SER A CA 1
ATOM 740 C C . SER A 1 96 ? 5.552 -5.388 -9.224 1.00 88.62 96 SER A C 1
ATOM 742 O O . SER A 1 96 ? 5.487 -6.383 -9.937 1.00 88.62 96 SER A O 1
ATOM 744 N N . GLY A 1 97 ? 6.613 -4.571 -9.232 1.00 86.75 97 GLY A N 1
ATOM 745 C CA . GLY A 1 97 ? 7.773 -4.773 -10.101 1.00 86.75 97 GLY A CA 1
ATOM 746 C C . GLY A 1 97 ? 8.503 -6.082 -9.794 1.00 86.75 97 GLY A C 1
ATOM 747 O O . GLY A 1 97 ? 8.794 -6.856 -10.702 1.00 86.75 97 GLY A O 1
ATOM 748 N N . LEU A 1 98 ? 8.717 -6.379 -8.507 1.00 85.88 98 LEU A N 1
ATOM 749 C CA . LEU A 1 98 ? 9.295 -7.653 -8.064 1.00 85.88 98 LEU A CA 1
ATOM 750 C C . LEU A 1 98 ? 8.363 -8.836 -8.353 1.00 85.88 98 LEU A C 1
ATOM 752 O O . LEU A 1 98 ? 8.819 -9.892 -8.788 1.00 85.88 98 LEU A O 1
ATOM 756 N N . ALA A 1 99 ? 7.056 -8.664 -8.139 1.00 89.31 99 ALA A N 1
ATOM 757 C CA . ALA A 1 99 ? 6.069 -9.694 -8.455 1.00 89.31 99 ALA A CA 1
ATOM 758 C C . ALA A 1 99 ? 6.020 -9.997 -9.963 1.00 89.31 99 ALA A C 1
ATOM 760 O O . ALA A 1 99 ? 5.913 -11.161 -10.345 1.00 89.31 99 ALA A O 1
ATOM 761 N N . LEU A 1 100 ? 6.149 -8.971 -10.809 1.00 89.81 100 LEU A N 1
ATOM 762 C CA . LEU A 1 100 ? 6.200 -9.115 -12.261 1.00 89.81 100 LEU A CA 1
ATOM 763 C C . LEU A 1 100 ? 7.461 -9.860 -12.696 1.00 89.81 100 LEU A C 1
ATOM 765 O O . LEU A 1 100 ? 7.363 -10.799 -13.478 1.00 89.81 100 LEU A O 1
ATOM 769 N N . ALA A 1 101 ? 8.622 -9.463 -12.166 1.00 87.62 101 ALA A N 1
ATOM 770 C CA . ALA A 1 101 ? 9.908 -10.066 -12.507 1.00 87.62 101 ALA A CA 1
ATOM 771 C C . ALA A 1 101 ? 9.989 -11.550 -12.112 1.00 87.62 101 ALA A C 1
ATOM 773 O O . ALA A 1 101 ? 10.568 -12.346 -12.840 1.00 87.62 101 ALA A O 1
ATOM 774 N N . ASN A 1 102 ? 9.395 -11.928 -10.976 1.00 88.75 102 ASN A N 1
ATOM 775 C CA . ASN A 1 102 ? 9.458 -13.304 -10.477 1.00 88.75 102 ASN A CA 1
ATOM 776 C C . ASN A 1 102 ? 8.336 -14.207 -11.014 1.00 88.75 102 ASN A C 1
ATOM 778 O O . ASN A 1 102 ? 8.553 -15.401 -11.199 1.00 88.75 102 ASN A O 1
ATOM 782 N N . GLY A 1 103 ? 7.122 -13.675 -11.191 1.00 85.94 103 GLY A N 1
ATOM 783 C CA . GLY A 1 103 ? 5.932 -14.462 -11.542 1.00 85.94 103 GLY A CA 1
ATOM 784 C C . GLY A 1 103 ? 5.491 -14.354 -13.004 1.00 85.94 103 GLY A C 1
ATOM 785 O O . GLY A 1 103 ? 4.683 -15.164 -13.457 1.00 85.94 103 GLY A O 1
ATOM 786 N N . GLY A 1 104 ? 5.990 -13.365 -13.745 1.00 89.81 104 GLY A N 1
ATOM 787 C CA . GLY A 1 104 ? 5.537 -13.057 -15.097 1.00 89.81 104 GLY A CA 1
ATOM 788 C C . GLY A 1 104 ? 4.183 -12.325 -15.145 1.00 89.81 104 GLY A C 1
ATOM 789 O O . GLY A 1 104 ? 3.450 -12.235 -14.150 1.00 89.81 104 GLY A O 1
ATOM 790 N N . PRO A 1 105 ? 3.812 -11.778 -16.317 1.00 89.81 105 PRO A N 1
ATOM 791 C CA . PRO A 1 105 ? 2.652 -10.894 -16.457 1.00 89.81 105 PRO A CA 1
ATOM 792 C C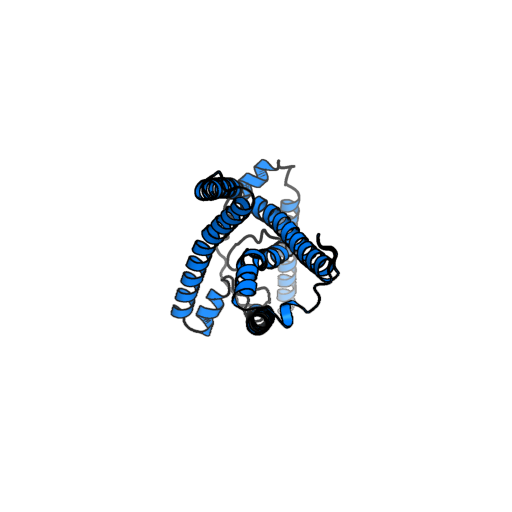 . PRO A 1 105 ? 1.314 -11.600 -16.215 1.00 89.81 105 PRO A C 1
ATOM 794 O O . PRO A 1 105 ? 0.418 -11.026 -15.596 1.00 89.81 105 PRO A O 1
ATOM 797 N N . ALA A 1 106 ? 1.180 -12.856 -16.653 1.00 90.50 106 ALA A N 1
ATOM 798 C CA . ALA A 1 106 ? -0.058 -13.614 -16.491 1.00 90.50 106 ALA A CA 1
ATOM 799 C C . ALA A 1 106 ? -0.372 -13.891 -15.011 1.00 90.50 106 ALA A C 1
ATOM 801 O O . ALA A 1 106 ? -1.496 -13.652 -14.568 1.00 90.50 106 ALA A O 1
ATOM 802 N N . ALA A 1 107 ? 0.623 -14.334 -14.233 1.00 91.00 107 ALA A N 1
ATOM 803 C CA . ALA A 1 107 ? 0.448 -14.589 -12.804 1.00 91.00 107 ALA A CA 1
ATOM 804 C C . ALA A 1 107 ? 0.093 -13.302 -12.049 1.00 91.00 107 ALA A C 1
ATOM 806 O O . ALA A 1 107 ? -0.812 -13.307 -11.215 1.00 91.00 107 ALA A O 1
ATOM 807 N N . LEU A 1 108 ? 0.747 -12.185 -12.386 1.00 91.50 108 LEU A N 1
ATOM 808 C CA . LEU A 1 108 ? 0.470 -10.893 -11.768 1.00 91.50 108 LEU A CA 1
ATOM 809 C C . LEU A 1 108 ? -0.984 -10.453 -11.996 1.00 91.50 108 LEU A C 1
ATOM 811 O O . LEU A 1 108 ? -1.666 -10.098 -11.035 1.00 91.50 108 LEU A O 1
ATOM 815 N N . VAL A 1 109 ? -1.490 -10.534 -13.232 1.00 92.69 109 VAL A N 1
ATOM 816 C CA . VAL A 1 109 ? -2.884 -10.165 -13.543 1.00 92.69 109 VAL A CA 1
ATOM 817 C C . VAL A 1 109 ? -3.880 -11.060 -12.806 1.00 92.69 109 VAL A C 1
ATOM 819 O O . VAL A 1 109 ? -4.823 -10.548 -12.203 1.00 92.69 109 VAL A O 1
ATOM 822 N N . ILE A 1 110 ? -3.662 -12.379 -12.793 1.00 94.38 110 ILE A N 1
ATOM 823 C CA . ILE A 1 110 ? -4.540 -13.324 -12.082 1.00 94.38 110 ILE A CA 1
ATOM 824 C C . ILE A 1 110 ? -4.574 -13.009 -10.582 1.00 94.38 110 ILE A C 1
ATOM 826 O O . ILE A 1 110 ? -5.655 -12.967 -9.988 1.00 94.38 110 ILE A O 1
ATOM 830 N N . CYS A 1 111 ? -3.418 -12.731 -9.973 1.00 93.38 111 CYS A N 1
ATOM 831 C CA . CYS A 1 111 ? -3.327 -12.338 -8.569 1.00 93.38 111 CYS A CA 1
ATOM 832 C C . CYS A 1 111 ? -4.102 -11.043 -8.288 1.00 93.38 111 CYS A C 1
ATOM 834 O O . CYS A 1 111 ? -4.919 -11.016 -7.367 1.00 93.38 111 CYS A O 1
ATOM 836 N N . PHE A 1 112 ? -3.910 -9.991 -9.093 1.00 92.94 112 PHE A N 1
ATOM 837 C CA . PHE A 1 112 ? -4.626 -8.722 -8.914 1.00 92.94 112 PHE A CA 1
ATOM 838 C C . PHE A 1 112 ? -6.144 -8.877 -9.057 1.00 92.94 112 PHE A C 1
ATOM 840 O O . PHE A 1 112 ? -6.885 -8.328 -8.243 1.00 92.94 112 PHE A O 1
ATOM 847 N N . VAL A 1 113 ? -6.618 -9.647 -10.042 1.00 96.19 113 VAL A N 1
ATOM 848 C CA . VAL A 1 113 ? -8.056 -9.899 -10.232 1.00 96.19 113 VAL A CA 1
ATOM 849 C C . VAL A 1 113 ? -8.628 -10.689 -9.056 1.00 96.19 113 VAL A C 1
ATOM 851 O O . VAL A 1 113 ? -9.657 -10.308 -8.506 1.00 96.19 113 VAL A O 1
ATOM 854 N N . THR A 1 114 ? -7.940 -11.744 -8.614 1.00 96.69 114 THR A N 1
ATOM 855 C CA . THR A 1 114 ? -8.409 -12.604 -7.515 1.00 96.69 114 THR A CA 1
ATOM 856 C C . THR A 1 114 ? -8.525 -11.825 -6.204 1.00 96.69 114 THR A C 1
ATOM 858 O O . THR A 1 114 ? -9.569 -11.855 -5.548 1.00 96.69 114 THR A O 1
ATOM 861 N N . ILE A 1 115 ? -7.481 -11.072 -5.843 1.00 94.88 115 ILE A N 1
ATOM 862 C CA . ILE A 1 115 ? -7.476 -10.242 -4.631 1.00 94.88 115 ILE A CA 1
ATOM 863 C C . ILE A 1 115 ? -8.477 -9.087 -4.751 1.00 94.88 115 ILE A C 1
ATOM 865 O O . ILE A 1 115 ? -9.183 -8.792 -3.788 1.00 94.88 115 ILE A O 1
ATOM 869 N N . GLY A 1 116 ? -8.602 -8.475 -5.932 1.00 94.62 116 GLY A N 1
ATOM 870 C CA . GLY A 1 116 ? -9.594 -7.434 -6.200 1.00 94.62 116 GLY A CA 1
ATOM 871 C C . GLY A 1 116 ? -11.030 -7.924 -5.999 1.00 94.62 116 GLY A C 1
ATOM 872 O O . GLY A 1 116 ? -11.806 -7.275 -5.298 1.00 94.62 116 GLY A O 1
ATOM 873 N N . CYS A 1 117 ? -11.376 -9.099 -6.534 1.00 97.12 117 CYS A N 1
ATOM 874 C CA . CYS A 1 117 ? -12.686 -9.719 -6.328 1.00 97.12 117 CYS A CA 1
ATOM 875 C C . CYS A 1 117 ? -12.948 -10.036 -4.849 1.00 97.12 117 CYS A C 1
ATOM 877 O O . CYS A 1 117 ? -14.040 -9.765 -4.348 1.00 97.12 117 CYS A O 1
ATOM 879 N N . MET A 1 118 ? -11.960 -10.576 -4.127 1.00 96.94 118 MET A N 1
ATOM 880 C CA . MET A 1 118 ? -12.089 -10.848 -2.692 1.00 96.94 118 MET A CA 1
ATOM 881 C C . MET A 1 118 ? -12.344 -9.558 -1.896 1.00 96.94 118 MET A C 1
ATOM 883 O O . MET A 1 118 ? -13.295 -9.494 -1.116 1.00 96.94 118 MET A O 1
ATOM 887 N N . LEU A 1 119 ? -11.538 -8.515 -2.120 1.00 94.56 119 LEU A N 1
ATOM 888 C CA . LEU A 1 119 ? -11.668 -7.232 -1.426 1.00 94.56 119 LEU A CA 1
ATOM 889 C C . LEU A 1 119 ? -12.986 -6.528 -1.748 1.00 94.56 119 LEU A C 1
ATOM 891 O O . LEU A 1 119 ? -13.596 -5.957 -0.849 1.00 94.56 119 LEU A O 1
ATOM 895 N N . PHE A 1 120 ? -13.457 -6.598 -2.995 1.00 95.25 120 PHE A N 1
ATOM 896 C CA . PHE A 1 120 ? -14.741 -6.021 -3.386 1.00 95.25 120 PHE A CA 1
ATOM 897 C C . PHE A 1 120 ? -15.900 -6.598 -2.562 1.00 95.25 120 PHE A C 1
ATOM 899 O O . PHE A 1 120 ? -16.690 -5.838 -2.003 1.00 95.25 120 PHE A O 1
ATOM 906 N N . ASN A 1 121 ? -15.959 -7.926 -2.413 1.00 96.56 121 ASN A N 1
ATOM 907 C CA . ASN A 1 121 ? -16.991 -8.584 -1.606 1.00 96.56 121 ASN A CA 1
ATOM 908 C C . ASN A 1 121 ? -16.917 -8.172 -0.125 1.00 96.56 121 ASN A C 1
ATOM 910 O O . ASN A 1 121 ? -17.943 -7.880 0.487 1.00 96.56 121 ASN A O 1
ATOM 914 N N . VAL A 1 122 ? -15.707 -8.092 0.441 1.00 93.38 122 VAL A N 1
ATOM 915 C CA . VAL A 1 122 ? -15.502 -7.659 1.834 1.00 93.38 122 VAL A CA 1
ATOM 916 C C . VAL A 1 122 ? -15.947 -6.208 2.037 1.00 93.38 122 VAL A C 1
ATOM 918 O O . VAL A 1 122 ? -16.661 -5.913 2.993 1.00 93.38 122 VAL A O 1
ATOM 921 N N . CYS A 1 123 ? -15.569 -5.303 1.132 1.00 92.19 123 CYS A N 1
ATOM 922 C CA . CYS A 1 123 ? -15.954 -3.895 1.197 1.00 92.19 123 CYS A CA 1
ATOM 923 C C . CYS A 1 123 ? -17.469 -3.704 1.075 1.00 92.19 123 CYS A C 1
ATOM 925 O O . CYS A 1 123 ? -18.027 -2.901 1.818 1.00 92.19 123 CYS A O 1
ATOM 927 N N . MET A 1 124 ? -18.135 -4.450 0.187 1.00 94.44 124 MET A N 1
ATOM 928 C CA . MET A 1 124 ? -19.594 -4.410 0.045 1.00 94.44 124 MET A CA 1
ATOM 929 C C . MET A 1 124 ? -20.301 -4.878 1.322 1.00 94.44 124 MET A C 1
ATOM 931 O O . MET A 1 124 ? -21.158 -4.164 1.838 1.00 94.44 124 MET A O 1
ATOM 935 N N . ALA A 1 125 ? -19.881 -6.010 1.895 1.00 91.50 125 ALA A N 1
ATOM 936 C CA . ALA A 1 125 ? -20.448 -6.513 3.147 1.00 91.50 125 ALA A CA 1
ATOM 937 C C . ALA A 1 125 ? -20.229 -5.537 4.320 1.00 91.50 125 ALA A C 1
ATOM 939 O O . ALA A 1 125 ? -21.139 -5.284 5.111 1.00 91.50 125 ALA A O 1
ATOM 940 N N . LEU A 1 126 ? -19.036 -4.938 4.420 1.00 89.38 126 LEU A N 1
ATOM 941 C CA . LEU A 1 126 ? -18.741 -3.923 5.436 1.00 89.38 126 LEU A CA 1
ATOM 942 C C . LEU A 1 126 ? -19.549 -2.636 5.229 1.00 89.38 126 LEU A C 1
ATOM 944 O O . LEU A 1 126 ? -19.946 -2.011 6.214 1.00 89.38 126 LEU A O 1
ATOM 948 N N . ALA A 1 127 ? -19.800 -2.235 3.981 1.00 89.50 127 ALA A N 1
ATOM 949 C CA . ALA A 1 127 ? -20.596 -1.055 3.667 1.00 89.50 127 ALA A CA 1
ATOM 950 C C . ALA A 1 127 ? -22.058 -1.236 4.096 1.00 89.50 127 ALA A C 1
ATOM 952 O O . ALA A 1 127 ? -22.588 -0.371 4.793 1.00 89.50 127 ALA A O 1
ATOM 953 N N . GLU A 1 128 ? -22.683 -2.370 3.766 1.00 90.75 128 GLU A N 1
ATOM 954 C CA . GLU A 1 128 ? -24.046 -2.692 4.215 1.00 90.75 128 GLU A CA 1
ATOM 955 C C . GLU A 1 128 ? -24.136 -2.719 5.745 1.00 90.75 128 GLU A C 1
ATOM 957 O O . GLU A 1 128 ? -25.019 -2.093 6.336 1.00 90.75 128 GLU A O 1
ATOM 962 N N . LEU A 1 129 ? -23.160 -3.350 6.407 1.00 88.38 129 LEU A N 1
ATOM 963 C CA . LEU A 1 129 ? -23.107 -3.409 7.865 1.00 88.38 129 LEU A CA 1
ATOM 964 C C . LEU A 1 129 ? -22.950 -2.023 8.514 1.00 88.38 129 LEU A C 1
ATOM 966 O O . LEU A 1 129 ? -23.550 -1.758 9.557 1.00 88.38 129 LEU A O 1
ATOM 970 N N . SER A 1 130 ? -22.168 -1.137 7.892 1.00 85.94 130 SER A N 1
ATOM 971 C CA . SER A 1 130 ? -21.932 0.230 8.377 1.00 85.94 130 SER A CA 1
ATOM 972 C C . SER A 1 130 ? -23.167 1.123 8.235 1.00 85.94 130 SER A C 1
ATOM 974 O O . SER A 1 130 ? -23.356 2.033 9.041 1.00 85.94 130 SER A O 1
ATOM 976 N N . VAL A 1 131 ? -24.010 0.873 7.225 1.00 87.56 131 VAL A N 1
ATOM 977 C CA . VAL A 1 131 ? -25.275 1.599 7.024 1.00 87.56 131 VAL A CA 1
ATOM 978 C C . VAL A 1 131 ? -26.325 1.160 8.045 1.00 87.56 131 VAL A C 1
ATOM 980 O O . VAL A 1 131 ? -27.016 2.009 8.602 1.00 87.56 131 VAL A O 1
ATOM 983 N N . VAL A 1 132 ? -26.431 -0.145 8.320 1.00 87.31 132 VAL A N 1
ATOM 984 C CA . VAL A 1 132 ? -27.419 -0.680 9.275 1.00 87.31 132 VAL A CA 1
ATOM 985 C C . VAL A 1 132 ? -27.028 -0.376 10.726 1.00 87.31 132 VAL A C 1
ATOM 987 O O . VAL A 1 132 ? -27.892 -0.070 11.546 1.00 87.31 132 VAL A O 1
ATOM 990 N N . PHE A 1 133 ? -25.734 -0.427 11.058 1.00 84.06 133 PHE A N 1
ATOM 991 C CA . PHE A 1 133 ? -25.240 -0.219 12.421 1.00 84.06 133 PHE A CA 1
ATOM 992 C C . PHE A 1 133 ? -24.162 0.871 12.475 1.00 84.06 133 PHE A C 1
ATOM 994 O O . PHE A 1 133 ? -22.975 0.554 12.561 1.00 84.06 133 PHE A O 1
ATOM 1001 N N . PRO A 1 134 ? -24.536 2.161 12.478 1.00 79.12 134 PRO A N 1
ATOM 1002 C CA . PRO A 1 134 ? -23.577 3.256 12.586 1.00 79.12 134 PRO A CA 1
ATOM 1003 C C . PRO A 1 134 ? -22.965 3.302 13.997 1.00 79.12 134 PRO A C 1
ATOM 1005 O O . PRO A 1 134 ? -23.485 3.948 14.906 1.00 79.12 134 PRO A O 1
ATOM 1008 N N . VAL A 1 135 ? -21.853 2.591 14.200 1.00 74.69 135 VAL A N 1
ATOM 1009 C CA . VAL A 1 135 ? -21.111 2.570 15.468 1.00 74.69 135 VAL A CA 1
ATOM 1010 C C . VAL A 1 135 ? -19.816 3.375 15.371 1.00 74.69 135 VAL A C 1
ATOM 1012 O O . VAL A 1 135 ? -19.006 3.216 14.457 1.00 74.69 135 VAL A O 1
ATOM 1015 N N . SER A 1 136 ? -19.578 4.223 16.369 1.00 59.62 136 SER A N 1
ATOM 1016 C CA . SER A 1 136 ? -18.318 4.952 16.532 1.00 59.62 136 SER A CA 1
ATOM 1017 C C . SER A 1 136 ? -17.238 4.007 17.068 1.00 59.62 136 SER A C 1
ATOM 1019 O O . SER A 1 136 ? -17.053 3.899 18.277 1.00 59.62 136 SER A O 1
ATOM 1021 N N . GLY A 1 137 ? -16.546 3.281 16.185 1.00 62.50 137 GLY A N 1
ATOM 1022 C CA . GLY A 1 137 ? -15.518 2.323 16.623 1.00 62.50 137 GLY A CA 1
ATOM 1023 C C . GLY A 1 137 ? -14.771 1.536 15.542 1.00 62.50 137 GLY A C 1
ATOM 1024 O O . GLY A 1 137 ? -14.022 0.621 15.881 1.00 62.50 137 GLY A O 1
ATOM 1025 N N . SER A 1 138 ? -14.921 1.896 14.259 1.00 71.50 138 SER A N 1
ATOM 1026 C CA . SER A 1 138 ? -14.314 1.179 13.122 1.00 71.50 138 SER A CA 1
ATOM 1027 C C . SER A 1 138 ? -14.790 -0.286 12.996 1.00 71.50 138 SER A C 1
ATOM 1029 O O . SER A 1 138 ? -15.626 -0.764 13.763 1.00 71.50 138 SER A O 1
ATOM 1031 N N . PHE A 1 139 ? -14.261 -1.030 12.022 1.00 78.56 139 PHE A N 1
ATOM 1032 C CA . PHE A 1 139 ? -14.582 -2.446 11.766 1.00 78.56 139 PHE A CA 1
ATOM 1033 C C . PHE A 1 139 ? -14.332 -3.362 12.986 1.00 78.56 139 PHE A C 1
ATOM 1035 O O . PHE A 1 139 ? -14.965 -4.411 13.114 1.00 78.56 139 PHE A O 1
ATOM 1042 N N . ALA A 1 140 ? -13.442 -2.973 13.907 1.00 82.38 140 ALA A N 1
ATOM 1043 C CA . ALA A 1 140 ? -13.180 -3.724 15.134 1.00 82.38 140 ALA A CA 1
ATOM 1044 C C . ALA A 1 140 ? -14.411 -3.746 16.056 1.00 82.38 140 ALA A C 1
ATOM 1046 O O . ALA A 1 140 ? -14.739 -4.796 16.599 1.00 82.38 140 ALA A O 1
ATOM 1047 N N . ALA A 1 141 ? -15.150 -2.635 16.162 1.00 81.75 141 ALA A N 1
ATOM 1048 C CA . ALA A 1 141 ? -16.383 -2.577 16.948 1.00 81.75 141 ALA A CA 1
ATOM 1049 C C . ALA A 1 141 ? -17.503 -3.442 16.352 1.00 81.75 141 ALA A C 1
ATOM 1051 O O . ALA A 1 141 ? -18.233 -4.099 17.095 1.00 81.75 141 ALA A O 1
ATOM 1052 N N . HIS A 1 142 ? -17.606 -3.500 15.020 1.00 84.62 142 HIS A N 1
ATOM 1053 C CA . HIS A 1 142 ? -18.505 -4.442 14.349 1.00 84.62 142 HIS A CA 1
ATOM 1054 C C . HIS A 1 142 ? -18.128 -5.892 14.674 1.00 84.62 142 HIS A C 1
ATOM 1056 O O . HIS A 1 142 ? -18.986 -6.701 15.016 1.00 84.62 142 HIS A O 1
ATOM 1062 N N . SER A 1 143 ? -16.836 -6.205 14.647 1.00 84.50 143 SER A N 1
ATOM 1063 C CA . SER A 1 143 ? -16.343 -7.561 14.891 1.00 84.50 143 SER A CA 1
ATOM 1064 C C . SER A 1 143 ? -16.558 -8.009 16.341 1.00 84.50 143 SER A C 1
ATOM 1066 O O . SER A 1 143 ? -17.024 -9.121 16.564 1.00 84.50 143 SER A O 1
ATOM 1068 N N . SER A 1 144 ? -16.334 -7.129 17.326 1.00 84.81 144 SER A N 1
ATOM 1069 C CA . SER A 1 144 ? -16.662 -7.410 18.735 1.00 84.81 144 SER A CA 1
ATOM 1070 C C . SER A 1 144 ? -18.153 -7.659 18.966 1.00 84.81 144 SER A C 1
ATOM 1072 O O . SER A 1 144 ? -18.516 -8.379 19.891 1.00 84.81 144 SER A O 1
ATOM 1074 N N . ARG A 1 145 ? -19.020 -7.021 18.167 1.00 84.12 145 ARG A N 1
ATOM 1075 C CA . ARG A 1 145 ? -20.478 -7.100 18.317 1.00 84.12 145 ARG A CA 1
ATOM 1076 C C . ARG A 1 145 ? -21.075 -8.351 17.671 1.00 84.12 145 ARG A C 1
ATOM 1078 O O . ARG A 1 145 ? -22.008 -8.910 18.235 1.00 84.12 145 ARG A O 1
ATOM 1085 N N . PHE A 1 146 ? -20.588 -8.746 16.493 1.00 86.31 146 PHE A N 1
ATOM 1086 C CA . PHE A 1 146 ? -21.176 -9.838 15.701 1.00 86.31 146 PHE A CA 1
ATOM 1087 C C . PHE A 1 146 ? -20.433 -11.172 15.807 1.00 86.31 146 PHE A C 1
ATOM 1089 O O . PHE A 1 146 ? -21.024 -12.198 15.484 1.00 86.31 146 PHE A O 1
ATOM 1096 N N . LEU A 1 147 ? -19.163 -11.171 16.226 1.00 87.25 147 LEU A N 1
ATOM 1097 C CA . LEU A 1 147 ? -18.363 -12.390 16.365 1.00 87.25 147 LEU A CA 1
ATOM 1098 C C . LEU A 1 147 ? -18.153 -12.724 17.838 1.00 87.25 147 LEU A C 1
ATOM 1100 O O . LEU A 1 147 ? -18.861 -13.558 18.389 1.00 87.25 147 LEU A O 1
ATOM 1104 N N . ASP A 1 148 ? -17.179 -12.069 18.463 1.00 91.25 148 ASP A N 1
ATOM 1105 C CA . ASP A 1 148 ? -16.838 -12.252 19.868 1.00 91.25 148 ASP A CA 1
ATOM 1106 C C . ASP A 1 148 ? -15.954 -11.080 20.344 1.00 91.25 148 ASP A C 1
ATOM 1108 O O . ASP A 1 148 ? -15.121 -10.586 19.567 1.00 91.25 148 ASP A O 1
ATOM 1112 N N . PRO A 1 149 ? -16.065 -10.630 21.607 1.00 88.62 149 PRO A N 1
ATOM 1113 C CA . PRO A 1 149 ? -15.185 -9.603 22.158 1.00 88.62 149 PRO A CA 1
ATOM 1114 C C . PRO A 1 149 ? -13.685 -9.928 22.044 1.00 88.62 149 PRO A C 1
ATOM 1116 O O . PRO A 1 149 ? -12.887 -9.020 21.798 1.00 88.62 149 PRO A O 1
ATOM 1119 N N . ALA A 1 150 ? -13.279 -11.198 22.166 1.00 91.00 150 ALA A N 1
ATOM 1120 C CA . ALA A 1 150 ? -11.886 -11.615 22.002 1.00 91.00 150 ALA A CA 1
ATOM 1121 C C . ALA A 1 150 ? -11.412 -11.470 20.549 1.00 91.00 150 ALA A C 1
ATOM 1123 O O . ALA A 1 150 ? -10.269 -11.073 20.307 1.00 91.00 150 ALA A O 1
ATOM 1124 N N . TRP A 1 151 ? -12.294 -11.719 19.575 1.00 88.19 151 TRP A N 1
ATOM 1125 C CA . TRP A 1 151 ? -11.991 -11.507 18.159 1.00 88.19 151 TRP A CA 1
ATOM 1126 C C . TRP A 1 151 ? -11.767 -10.026 17.852 1.00 88.19 151 TRP A C 1
ATOM 1128 O O . TRP A 1 151 ? -10.801 -9.654 17.185 1.00 88.19 151 TRP A O 1
ATOM 1138 N N . GLY A 1 152 ? -12.625 -9.160 18.393 1.00 86.38 152 GLY A N 1
ATOM 1139 C CA . GLY A 1 152 ? -12.461 -7.716 18.266 1.00 86.38 152 GLY A CA 1
ATOM 1140 C C . GLY A 1 152 ? -11.180 -7.191 18.920 1.00 86.38 152 GLY A C 1
ATOM 1141 O O . GLY A 1 152 ? -10.497 -6.349 18.332 1.00 86.38 152 GLY A O 1
ATOM 1142 N N . PHE A 1 153 ? -10.797 -7.733 20.082 1.00 88.50 153 PHE A N 1
ATOM 1143 C CA . PHE A 1 153 ? -9.509 -7.437 20.718 1.00 88.50 153 PHE A CA 1
ATOM 1144 C C . PHE A 1 153 ? -8.323 -7.856 19.835 1.00 88.50 153 PHE A C 1
ATOM 1146 O O . PHE A 1 153 ? -7.427 -7.047 19.578 1.00 88.50 153 PHE A O 1
ATOM 1153 N N . ALA A 1 154 ? -8.342 -9.086 19.311 1.00 91.56 154 ALA A N 1
ATOM 1154 C CA . ALA A 1 154 ? -7.295 -9.599 18.430 1.00 91.56 154 ALA A CA 1
ATOM 1155 C C . ALA A 1 154 ? -7.161 -8.764 17.145 1.00 91.56 154 ALA A C 1
ATOM 1157 O O . ALA A 1 154 ? -6.050 -8.398 16.760 1.00 91.56 154 ALA A O 1
ATOM 1158 N N . MET A 1 155 ? -8.280 -8.396 16.510 1.00 88.88 155 MET A N 1
ATOM 1159 C CA . MET A 1 155 ? -8.272 -7.503 15.349 1.00 88.88 155 MET A CA 1
ATOM 1160 C C . MET A 1 155 ? -7.705 -6.126 15.690 1.00 88.88 155 MET A C 1
ATOM 1162 O O . MET A 1 155 ? -6.904 -5.604 14.920 1.00 88.88 155 MET A O 1
ATOM 1166 N N . GLY A 1 156 ? -8.078 -5.548 16.836 1.00 87.62 156 GLY A N 1
ATOM 1167 C CA . GLY A 1 156 ? -7.536 -4.268 17.291 1.00 87.62 156 GLY A CA 1
ATOM 1168 C C . GLY A 1 156 ? -6.012 -4.297 17.409 1.00 87.62 156 GLY A C 1
ATOM 1169 O O . GLY A 1 156 ? -5.338 -3.398 16.904 1.00 87.62 156 GLY A O 1
ATOM 1170 N N . TRP A 1 157 ? -5.458 -5.363 17.996 1.00 90.75 157 TRP A N 1
ATOM 1171 C CA . TRP A 1 157 ? -4.009 -5.528 18.112 1.00 90.75 157 TRP A CA 1
ATOM 1172 C C . TRP A 1 157 ? -3.335 -5.775 16.760 1.00 90.75 157 TRP A C 1
ATOM 1174 O O . TRP A 1 157 ? -2.317 -5.155 16.464 1.00 90.75 157 TRP A O 1
ATOM 1184 N N . ASN A 1 158 ? -3.927 -6.613 15.905 1.00 90.88 158 ASN A N 1
ATOM 1185 C CA . ASN A 1 158 ? -3.392 -6.891 14.573 1.00 90.88 158 ASN A CA 1
ATOM 1186 C C . ASN A 1 158 ? -3.340 -5.623 13.704 1.00 90.88 158 ASN A C 1
ATOM 1188 O O . ASN A 1 158 ? -2.339 -5.356 13.046 1.00 90.88 158 ASN A O 1
ATOM 1192 N N . TYR A 1 159 ? -4.382 -4.790 13.756 1.00 88.38 159 TYR A N 1
ATOM 1193 C CA . TYR A 1 159 ? -4.395 -3.505 13.056 1.00 88.38 159 TYR A CA 1
ATOM 1194 C C . TYR A 1 159 ? -3.435 -2.485 13.667 1.00 88.38 159 TYR A C 1
ATOM 1196 O O . TYR A 1 159 ? -2.782 -1.753 12.925 1.00 88.38 159 TYR A O 1
ATOM 1204 N N . GLY A 1 160 ? -3.309 -2.446 14.996 1.00 88.62 160 GLY A N 1
ATOM 1205 C CA . GLY A 1 160 ? -2.318 -1.607 15.669 1.00 88.62 160 GLY A CA 1
ATOM 1206 C C . GLY A 1 160 ? -0.892 -1.960 15.242 1.00 88.62 160 GLY A C 1
ATOM 1207 O O . GLY A 1 160 ? -0.139 -1.085 14.817 1.00 88.62 160 GLY A O 1
ATOM 1208 N N . LEU A 1 161 ? -0.543 -3.249 15.275 1.00 92.12 161 LEU A N 1
ATOM 1209 C CA . LEU A 1 161 ? 0.751 -3.752 14.812 1.00 92.12 161 LEU A CA 1
ATOM 1210 C C . LEU A 1 161 ? 0.960 -3.500 13.314 1.00 92.12 161 LEU A C 1
ATOM 1212 O O . LEU A 1 161 ? 2.019 -3.014 12.926 1.00 92.12 161 LEU A O 1
ATOM 1216 N N . GLY A 1 162 ? -0.056 -3.740 12.482 1.00 90.06 162 GLY A N 1
ATOM 1217 C CA . GLY A 1 162 ? -0.005 -3.443 11.050 1.00 90.06 162 GLY A CA 1
ATOM 1218 C C . GLY A 1 162 ? 0.276 -1.965 10.769 1.00 90.06 162 GLY A C 1
ATOM 1219 O O . GLY A 1 162 ? 1.123 -1.643 9.934 1.00 90.06 162 GLY A O 1
ATOM 1220 N N . GLY A 1 163 ? -0.351 -1.059 11.524 1.00 85.94 163 GLY A N 1
ATOM 1221 C CA . GLY A 1 163 ? -0.063 0.375 11.462 1.00 85.94 163 GLY A CA 1
ATOM 1222 C C . GLY A 1 163 ? 1.380 0.709 11.857 1.00 85.94 163 GLY A C 1
ATOM 1223 O O . GLY A 1 163 ? 2.041 1.492 11.174 1.00 85.94 163 GLY A O 1
ATOM 1224 N N . LEU A 1 164 ? 1.902 0.070 12.910 1.00 89.94 164 LEU A N 1
ATOM 1225 C CA . LEU A 1 164 ? 3.282 0.263 13.370 1.00 89.94 164 LEU A CA 1
ATOM 1226 C C . LEU A 1 164 ? 4.326 -0.262 12.377 1.00 89.94 164 LEU A C 1
ATOM 1228 O O . LEU A 1 164 ? 5.390 0.337 12.258 1.00 89.94 164 LEU A O 1
ATOM 1232 N N . THR A 1 165 ? 4.041 -1.349 11.657 1.00 90.56 165 THR A N 1
ATOM 1233 C CA . THR A 1 165 ? 4.954 -1.915 10.648 1.00 90.56 165 THR A CA 1
ATOM 1234 C C . THR A 1 165 ? 4.891 -1.172 9.313 1.00 90.56 165 THR A C 1
ATOM 1236 O O . THR A 1 165 ? 5.903 -1.074 8.619 1.00 90.56 165 THR A O 1
ATOM 1239 N N . THR A 1 166 ? 3.737 -0.597 8.964 1.00 89.44 166 THR A N 1
ATOM 1240 C CA . THR A 1 166 ? 3.565 0.157 7.711 1.00 89.44 166 THR A CA 1
ATOM 1241 C C . THR A 1 166 ? 4.496 1.372 7.641 1.00 89.44 166 THR A C 1
ATOM 1243 O O . THR A 1 166 ? 5.123 1.605 6.612 1.00 89.44 166 THR A O 1
ATOM 1246 N N . MET A 1 167 ? 4.658 2.121 8.738 1.00 87.56 167 MET A N 1
ATOM 1247 C CA . MET A 1 167 ? 5.494 3.332 8.749 1.00 87.56 167 MET A CA 1
ATOM 1248 C C . MET A 1 167 ? 6.978 3.057 8.402 1.00 87.56 167 MET A C 1
ATOM 1250 O O . MET A 1 167 ? 7.497 3.693 7.483 1.00 87.56 167 MET A O 1
ATOM 1254 N N . PRO A 1 168 ? 7.681 2.105 9.053 1.00 89.69 168 PRO A N 1
ATOM 1255 C CA . PRO A 1 168 ? 9.031 1.702 8.653 1.00 89.69 168 PRO A CA 1
ATOM 1256 C C . PRO A 1 168 ? 9.127 1.157 7.224 1.00 89.69 168 PRO A C 1
ATOM 1258 O O . PRO A 1 168 ? 10.139 1.386 6.556 1.00 89.69 168 PRO A O 1
ATOM 1261 N N . LEU A 1 169 ? 8.099 0.441 6.751 1.00 89.75 169 LEU A N 1
ATOM 1262 C CA . LEU A 1 169 ? 8.063 -0.112 5.396 1.00 89.75 169 LEU A CA 1
ATOM 1263 C C . LEU A 1 169 ? 8.087 1.005 4.349 1.00 89.75 169 LEU A C 1
ATOM 1265 O O . LEU A 1 169 ? 8.917 0.973 3.442 1.00 89.75 169 LEU A O 1
ATOM 1269 N N . GLU A 1 170 ? 7.249 2.026 4.520 1.00 89.12 170 GLU A N 1
ATOM 1270 C CA . GLU A 1 170 ? 7.192 3.195 3.635 1.00 89.12 170 GLU A CA 1
ATOM 1271 C C . GLU A 1 170 ? 8.515 3.988 3.647 1.00 89.12 170 GLU A C 1
ATOM 1273 O O . GLU A 1 170 ? 9.004 4.426 2.604 1.00 89.12 170 GLU A O 1
ATOM 1278 N N . LEU A 1 171 ? 9.159 4.109 4.812 1.00 90.50 171 LEU A N 1
ATOM 1279 C CA . LEU A 1 171 ? 10.446 4.799 4.954 1.00 90.50 171 LEU A CA 1
ATOM 1280 C C . LEU A 1 171 ? 11.601 4.049 4.278 1.00 90.50 171 LEU A C 1
ATOM 1282 O O . LEU A 1 171 ? 12.450 4.651 3.618 1.00 90.50 171 LEU A O 1
ATOM 1286 N N . THR A 1 172 ? 11.611 2.723 4.416 1.00 90.44 172 THR A N 1
ATOM 1287 C CA . THR A 1 172 ? 12.589 1.847 3.759 1.00 90.44 172 THR A CA 1
ATOM 1288 C C . THR A 1 172 ? 12.406 1.882 2.245 1.00 90.44 172 THR A C 1
ATOM 1290 O O . THR A 1 172 ? 13.380 2.014 1.506 1.00 90.44 172 THR A O 1
ATOM 1293 N N . ALA A 1 173 ? 11.155 1.841 1.783 1.00 89.31 173 ALA A N 1
ATOM 1294 C CA . ALA A 1 173 ? 10.792 2.004 0.384 1.00 89.31 173 ALA A CA 1
ATOM 1295 C C . ALA A 1 173 ? 11.301 3.335 -0.198 1.00 89.31 173 ALA A C 1
ATOM 1297 O O . ALA A 1 173 ? 11.938 3.334 -1.251 1.00 89.31 173 ALA A O 1
ATOM 1298 N N . ALA A 1 174 ? 11.097 4.456 0.501 1.00 89.38 174 ALA A N 1
ATOM 1299 C CA . ALA A 1 174 ? 11.619 5.756 0.077 1.00 89.38 174 ALA A CA 1
ATOM 1300 C C . ALA A 1 174 ? 13.157 5.757 -0.029 1.00 89.38 174 ALA A C 1
ATOM 1302 O O . ALA A 1 174 ? 13.716 6.263 -1.004 1.00 89.38 174 ALA A O 1
ATOM 1303 N N . GLY A 1 175 ? 13.844 5.134 0.935 1.00 89.31 175 GLY A N 1
ATOM 1304 C CA . GLY A 1 175 ? 15.298 4.960 0.902 1.00 89.31 175 GLY A CA 1
ATOM 1305 C C . GLY A 1 175 ? 15.787 4.131 -0.294 1.00 89.31 175 GLY A C 1
ATOM 1306 O O . GLY A 1 175 ? 16.762 4.511 -0.944 1.00 89.31 175 GLY A O 1
ATOM 1307 N N . LEU A 1 176 ? 15.094 3.037 -0.626 1.00 87.12 176 LEU A N 1
ATOM 1308 C CA . LEU A 1 176 ? 15.406 2.188 -1.783 1.00 87.12 176 LEU A CA 1
ATOM 1309 C C . LEU A 1 176 ? 15.250 2.937 -3.113 1.00 87.12 176 LEU A C 1
ATOM 1311 O O . LEU A 1 176 ? 16.088 2.791 -4.000 1.00 87.12 176 LEU A O 1
ATOM 1315 N N . VAL A 1 177 ? 14.223 3.781 -3.243 1.00 88.31 177 VAL A N 1
ATOM 1316 C CA . VAL A 1 177 ? 14.010 4.590 -4.455 1.00 88.31 177 VAL A CA 1
ATOM 1317 C C . VAL A 1 177 ? 15.142 5.600 -4.664 1.00 88.31 177 VAL A C 1
ATOM 1319 O O . VAL A 1 177 ? 15.583 5.791 -5.794 1.00 88.31 177 VAL A O 1
ATOM 1322 N N . ILE A 1 178 ? 15.663 6.228 -3.605 1.00 89.44 178 ILE A N 1
ATOM 1323 C CA . ILE A 1 178 ? 16.828 7.124 -3.734 1.00 89.44 178 ILE A CA 1
ATOM 1324 C C . ILE A 1 178 ? 18.084 6.334 -4.109 1.00 89.44 178 ILE A C 1
ATOM 1326 O O . ILE A 1 178 ? 18.881 6.790 -4.933 1.00 89.44 178 ILE A O 1
ATOM 1330 N N . ASN A 1 179 ? 18.240 5.135 -3.542 1.00 87.88 179 ASN A N 1
ATOM 1331 C CA . ASN A 1 179 ? 19.384 4.273 -3.819 1.00 87.88 179 ASN A CA 1
ATOM 1332 C C . ASN A 1 179 ? 19.499 3.884 -5.301 1.00 87.88 179 ASN A C 1
ATOM 1334 O O . ASN A 1 179 ? 20.611 3.706 -5.788 1.00 87.88 179 ASN A O 1
ATOM 1338 N N . TYR A 1 180 ? 18.377 3.840 -6.031 1.00 85.06 180 TYR A N 1
ATOM 1339 C CA . TYR A 1 180 ? 18.367 3.634 -7.482 1.00 85.06 180 TYR A CA 1
ATOM 1340 C C . TYR A 1 180 ? 19.200 4.683 -8.245 1.00 85.06 180 TYR A C 1
ATOM 1342 O O . TYR A 1 180 ? 19.857 4.344 -9.225 1.00 85.06 180 TYR A O 1
ATOM 1350 N N . TRP A 1 181 ? 19.202 5.946 -7.801 1.00 88.25 181 TRP A N 1
ATOM 1351 C CA . TRP A 1 181 ? 19.934 7.034 -8.465 1.00 88.25 181 TRP A CA 1
ATOM 1352 C C . TRP A 1 181 ? 21.333 7.257 -7.895 1.00 88.25 181 TRP A C 1
ATOM 1354 O O . TRP A 1 181 ? 22.234 7.676 -8.620 1.00 88.25 181 TRP A O 1
ATOM 1364 N N . THR A 1 182 ? 21.524 7.021 -6.595 1.00 85.88 182 THR A N 1
ATOM 1365 C CA . THR A 1 182 ? 22.816 7.224 -5.940 1.00 85.88 182 THR A CA 1
ATOM 1366 C C . THR A 1 182 ? 23.070 6.199 -4.840 1.00 85.88 182 THR A C 1
ATOM 1368 O O . THR A 1 182 ? 22.303 6.063 -3.888 1.00 85.88 182 THR A O 1
ATOM 1371 N N . THR A 1 183 ? 24.198 5.499 -4.945 1.00 83.81 183 THR A N 1
ATOM 1372 C CA . THR A 1 183 ? 24.652 4.497 -3.968 1.00 83.81 183 THR A CA 1
ATOM 1373 C C . THR A 1 183 ? 25.796 5.001 -3.088 1.00 83.81 183 THR A C 1
ATOM 1375 O O . THR A 1 183 ? 26.288 4.268 -2.234 1.00 83.81 183 THR A O 1
ATOM 1378 N N . SER A 1 184 ? 26.214 6.259 -3.257 1.00 85.44 184 SER A N 1
ATOM 1379 C CA . SER A 1 184 ? 27.346 6.847 -2.528 1.00 85.44 184 SER A CA 1
ATOM 1380 C C . SER A 1 184 ? 27.082 7.054 -1.034 1.00 85.44 184 SER A C 1
ATOM 1382 O O . SER A 1 184 ? 28.024 7.175 -0.255 1.00 85.44 184 SER A O 1
ATOM 1384 N N . ILE A 1 185 ? 25.812 7.080 -0.621 1.00 86.69 185 ILE A N 1
ATOM 1385 C CA . ILE A 1 185 ? 25.382 7.294 0.763 1.00 86.69 185 ILE A CA 1
ATOM 1386 C C . ILE A 1 185 ? 24.591 6.071 1.233 1.00 86.69 185 ILE A C 1
ATOM 1388 O O . ILE A 1 185 ? 23.727 5.564 0.516 1.00 86.69 185 ILE A O 1
ATOM 1392 N N . ASN A 1 186 ? 24.861 5.613 2.460 1.00 87.56 186 ASN A N 1
ATOM 1393 C CA . ASN A 1 186 ? 24.140 4.497 3.067 1.00 87.56 186 ASN A CA 1
ATOM 1394 C C . ASN A 1 186 ? 22.636 4.812 3.183 1.00 87.56 186 ASN A C 1
ATOM 1396 O O . ASN A 1 186 ? 22.252 5.876 3.673 1.00 87.56 186 ASN A O 1
ATOM 1400 N N . VAL A 1 187 ? 21.786 3.861 2.783 1.00 87.75 187 VAL A N 1
ATOM 1401 C CA . VAL A 1 187 ? 20.317 3.992 2.793 1.00 87.75 187 VAL A CA 1
ATOM 1402 C C . VAL A 1 187 ? 19.773 4.379 4.174 1.00 87.75 187 VAL A C 1
ATOM 1404 O O . VAL A 1 187 ? 18.813 5.143 4.256 1.00 87.75 187 VAL A O 1
ATOM 1407 N N . ALA A 1 188 ? 20.418 3.942 5.260 1.00 88.88 188 ALA A N 1
ATOM 1408 C CA . ALA A 1 188 ? 20.030 4.295 6.624 1.00 88.88 188 ALA A CA 1
ATOM 1409 C C . ALA A 1 188 ? 20.021 5.813 6.875 1.00 88.88 188 ALA A C 1
ATOM 1411 O O . ALA A 1 188 ? 19.184 6.295 7.633 1.00 88.88 188 ALA A O 1
ATOM 1412 N N . VAL A 1 189 ? 20.899 6.578 6.214 1.00 90.38 189 VAL A N 1
ATOM 1413 C CA . VAL A 1 189 ? 20.937 8.046 6.327 1.00 90.38 189 VAL A CA 1
ATOM 1414 C C . VAL A 1 189 ? 19.689 8.671 5.701 1.00 90.38 189 VAL A C 1
ATOM 1416 O O . VAL A 1 189 ? 19.105 9.593 6.261 1.00 90.38 189 VAL A O 1
ATOM 1419 N N . TRP A 1 190 ? 19.226 8.149 4.566 1.00 89.56 190 TRP A N 1
ATOM 1420 C CA . TRP A 1 190 ? 17.998 8.636 3.936 1.00 89.56 190 TRP A CA 1
ATOM 1421 C C . TRP A 1 190 ? 16.762 8.309 4.776 1.00 89.56 190 TRP A C 1
ATOM 1423 O O . TRP A 1 190 ? 15.896 9.165 4.955 1.00 89.56 190 TRP A O 1
ATOM 1433 N N . ILE A 1 191 ? 16.716 7.108 5.360 1.00 91.19 191 ILE A N 1
ATOM 1434 C CA . ILE A 1 191 ? 15.637 6.694 6.266 1.00 91.19 191 ILE A CA 1
ATOM 1435 C C . ILE A 1 191 ? 15.557 7.634 7.479 1.00 91.19 191 ILE A C 1
ATOM 1437 O O . ILE A 1 191 ? 14.467 8.092 7.822 1.00 91.19 191 ILE A O 1
ATOM 1441 N N . THR A 1 192 ? 16.686 7.968 8.117 1.00 91.31 192 THR A N 1
ATOM 1442 C CA . THR A 1 192 ? 16.689 8.869 9.284 1.00 91.31 192 THR A CA 1
ATOM 1443 C C . THR A 1 192 ? 16.277 10.295 8.923 1.00 91.31 192 THR A C 1
ATOM 1445 O O . THR A 1 192 ? 15.523 10.909 9.676 1.00 91.31 192 THR A O 1
ATOM 1448 N N . VAL A 1 193 ? 16.689 10.810 7.760 1.00 91.56 193 VAL A N 1
ATOM 1449 C CA . VAL A 1 193 ? 16.251 12.128 7.268 1.00 91.56 193 VAL A CA 1
ATOM 1450 C C . VAL A 1 193 ? 14.733 12.168 7.068 1.00 91.56 193 VAL A C 1
ATOM 1452 O O . VAL A 1 193 ? 14.078 13.090 7.562 1.00 91.56 193 VAL A O 1
ATOM 1455 N N . PHE A 1 194 ? 14.148 11.159 6.412 1.00 89.38 194 PHE A N 1
ATOM 1456 C CA . PHE A 1 194 ? 12.694 11.085 6.243 1.00 89.38 194 PHE A CA 1
ATOM 1457 C C . PHE A 1 194 ? 11.954 10.913 7.573 1.00 89.38 194 PHE A C 1
ATOM 1459 O O . PHE A 1 194 ? 10.893 11.510 7.757 1.00 89.38 194 PHE A O 1
ATOM 1466 N N . LEU A 1 195 ? 12.520 10.158 8.521 1.00 90.75 195 LEU A N 1
ATOM 1467 C CA . LEU A 1 195 ? 11.946 10.005 9.859 1.00 90.75 195 LEU A CA 1
ATOM 1468 C C . LEU A 1 195 ? 11.857 11.353 10.579 1.00 90.75 195 LEU A C 1
ATOM 1470 O O . LEU A 1 195 ? 10.808 11.698 11.118 1.00 90.75 195 LEU A O 1
ATOM 1474 N N . ILE A 1 196 ? 12.944 12.129 10.566 1.00 90.62 196 ILE A N 1
ATOM 1475 C CA . ILE A 1 196 ? 12.996 13.453 11.197 1.00 90.62 196 ILE A CA 1
ATOM 1476 C C . ILE A 1 196 ? 11.992 14.398 10.530 1.00 90.62 196 ILE A C 1
ATOM 1478 O O . ILE A 1 196 ? 11.254 15.092 11.228 1.00 90.62 196 ILE A O 1
ATOM 1482 N N . ALA A 1 197 ? 11.905 14.393 9.197 1.00 87.25 197 ALA A N 1
ATOM 1483 C CA . ALA A 1 197 ? 10.921 15.195 8.473 1.00 87.25 197 ALA A CA 1
ATOM 1484 C C . ALA A 1 197 ? 9.475 14.831 8.864 1.00 87.25 197 ALA A C 1
ATOM 1486 O O . ALA A 1 197 ? 8.669 15.723 9.131 1.00 87.25 197 ALA A O 1
ATOM 1487 N N . LEU A 1 198 ? 9.151 13.537 8.969 1.00 84.50 198 LEU A N 1
ATOM 1488 C CA . LEU A 1 198 ? 7.832 13.074 9.416 1.00 84.50 198 LEU A CA 1
ATOM 1489 C C . LEU A 1 198 ? 7.529 13.476 10.860 1.00 84.50 198 LEU A C 1
ATOM 1491 O O . LEU A 1 198 ? 6.413 13.908 11.145 1.00 84.50 19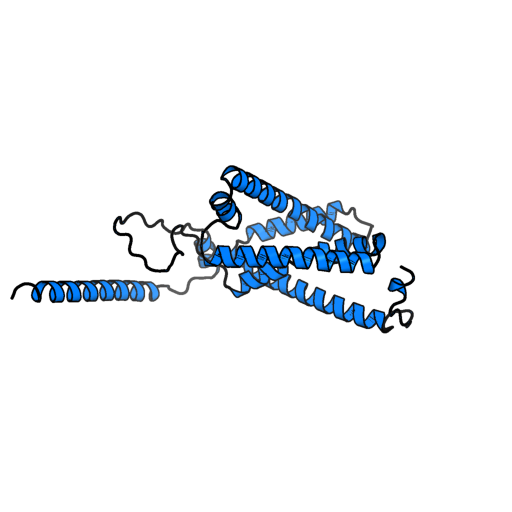8 LEU A O 1
ATOM 1495 N N . LEU A 1 199 ? 8.509 13.379 11.763 1.00 85.88 199 LEU A N 1
ATOM 1496 C CA . LEU A 1 199 ? 8.360 13.832 13.147 1.00 85.88 199 LEU A CA 1
ATOM 1497 C C . LEU A 1 199 ? 8.067 15.334 13.213 1.00 85.88 199 LEU A C 1
ATOM 1499 O O . LEU A 1 199 ? 7.172 15.748 13.945 1.00 85.88 199 LEU A O 1
ATOM 1503 N N . ILE A 1 200 ? 8.761 16.141 12.405 1.00 84.00 200 ILE A N 1
ATOM 1504 C CA . ILE A 1 200 ? 8.511 17.584 12.302 1.00 84.00 200 ILE A CA 1
ATOM 1505 C C . ILE A 1 200 ? 7.082 17.849 11.814 1.00 84.00 200 ILE A C 1
ATOM 1507 O O . ILE A 1 200 ? 6.372 18.647 12.419 1.00 84.00 200 ILE A O 1
ATOM 1511 N N . ILE A 1 201 ? 6.624 17.156 10.768 1.00 78.12 201 ILE A N 1
ATOM 1512 C CA . ILE A 1 201 ? 5.254 17.299 10.247 1.00 78.12 201 ILE A CA 1
ATOM 1513 C C . ILE A 1 201 ? 4.216 16.893 11.301 1.00 78.12 201 ILE A C 1
ATOM 1515 O O . ILE A 1 201 ? 3.190 17.560 11.440 1.00 78.12 201 ILE A O 1
ATOM 1519 N N . ASN A 1 202 ? 4.488 15.844 12.082 1.00 79.81 202 ASN A N 1
ATOM 1520 C CA . ASN A 1 202 ? 3.592 15.381 13.141 1.00 79.81 202 ASN A CA 1
ATOM 1521 C C . ASN A 1 202 ? 3.370 16.453 14.229 1.00 79.81 202 ASN A C 1
ATOM 1523 O O . ASN A 1 202 ? 2.279 16.543 14.792 1.00 79.81 202 ASN A O 1
ATOM 1527 N N . LEU A 1 203 ? 4.353 17.333 14.456 1.00 79.50 203 LEU A N 1
ATOM 1528 C CA . LEU A 1 203 ? 4.248 18.450 15.403 1.00 79.50 203 LEU A CA 1
ATOM 1529 C C . LEU A 1 203 ? 3.340 19.597 14.911 1.00 79.50 203 LEU A C 1
ATOM 1531 O O . LEU A 1 203 ? 2.823 20.346 15.738 1.00 79.50 203 LEU A O 1
ATOM 1535 N N . PHE A 1 204 ? 3.089 19.735 13.602 1.00 70.62 204 PHE A N 1
ATOM 1536 C CA . PHE A 1 204 ? 2.294 20.840 13.029 1.00 70.62 204 PHE A CA 1
ATOM 1537 C C . PHE A 1 204 ? 0.762 20.666 13.138 1.00 70.62 204 PHE A C 1
ATOM 1539 O O . PHE A 1 204 ? -0.001 21.537 12.710 1.00 70.62 204 PHE A O 1
ATOM 1546 N N . GLY A 1 205 ? 0.285 19.594 13.778 1.00 64.69 205 GLY A N 1
ATOM 1547 C CA . GLY A 1 205 ? -1.122 19.414 14.139 1.00 64.69 205 GLY A CA 1
ATOM 1548 C C . GLY A 1 205 ? -2.017 18.797 13.054 1.00 64.69 205 GLY A C 1
ATOM 1549 O O . GLY A 1 205 ? -1.776 18.871 11.849 1.00 64.69 205 GLY A O 1
ATOM 1550 N N . VAL A 1 206 ? -3.121 18.197 13.508 1.00 63.88 206 VAL A N 1
ATOM 1551 C CA . VAL A 1 206 ? -3.988 17.287 12.727 1.00 63.88 206 VAL A CA 1
ATOM 1552 C C . VAL A 1 206 ? -4.692 17.967 11.541 1.00 63.88 206 VAL A C 1
ATOM 1554 O O . VAL A 1 206 ? -4.996 17.328 10.535 1.00 63.88 206 VAL A O 1
ATOM 1557 N N . ARG A 1 207 ? -4.950 19.279 11.629 1.00 64.69 207 ARG A N 1
ATOM 1558 C CA . ARG A 1 207 ? -5.596 20.042 10.547 1.00 64.69 207 ARG A CA 1
ATOM 1559 C C . ARG A 1 207 ? -4.669 20.289 9.359 1.00 64.69 207 ARG A C 1
ATOM 1561 O O . ARG A 1 207 ? -5.122 20.144 8.229 1.00 64.69 207 ARG A O 1
ATOM 1568 N N . GLY A 1 208 ? -3.401 20.618 9.617 1.00 68.62 208 GLY A N 1
ATOM 1569 C CA . GLY A 1 208 ? -2.392 20.775 8.566 1.00 68.62 208 GLY A CA 1
ATOM 1570 C C . GLY A 1 208 ? -2.080 19.440 7.895 1.00 68.62 208 GLY A C 1
ATOM 1571 O O . GLY A 1 208 ? -2.009 19.369 6.671 1.00 68.62 208 GLY A O 1
ATOM 1572 N N . TYR A 1 209 ? -2.021 18.363 8.685 1.00 74.06 209 TYR A N 1
ATOM 1573 C CA . TYR A 1 209 ? -1.846 17.005 8.170 1.00 74.06 209 TYR A CA 1
ATOM 1574 C C . TYR A 1 209 ? -2.908 16.631 7.124 1.00 74.06 209 TYR A C 1
ATOM 1576 O O . TYR A 1 209 ? -2.563 16.181 6.039 1.00 74.06 209 TYR A O 1
ATOM 1584 N N . GLY A 1 210 ? -4.193 16.893 7.399 1.00 71.25 210 GLY A N 1
ATOM 1585 C CA . GLY A 1 210 ? -5.274 16.559 6.465 1.00 71.25 210 GLY A CA 1
ATOM 1586 C C . GLY A 1 210 ? -5.210 17.292 5.117 1.00 71.25 210 GLY A C 1
ATOM 1587 O O . GLY A 1 210 ? -5.664 16.749 4.111 1.00 71.25 210 GLY A O 1
ATOM 1588 N N . GLU A 1 211 ? -4.654 18.507 5.073 1.00 79.75 211 GLU A N 1
ATOM 1589 C CA . GLU A 1 211 ? -4.445 19.239 3.815 1.00 79.75 211 GLU A CA 1
ATOM 1590 C C . GLU A 1 211 ? -3.211 18.723 3.067 1.00 79.75 211 GLU A C 1
ATOM 1592 O O . GLU A 1 211 ? -3.294 18.467 1.867 1.00 79.75 211 GLU A O 1
ATOM 1597 N N . VAL A 1 212 ? -2.095 18.496 3.766 1.00 80.12 212 VAL A N 1
ATOM 1598 C CA . VAL A 1 212 ? -0.874 17.922 3.170 1.00 80.12 212 VAL A CA 1
ATOM 1599 C C . VAL A 1 212 ? -1.151 16.539 2.582 1.00 80.12 212 VAL A C 1
ATOM 1601 O O . VAL A 1 212 ? -0.768 16.268 1.446 1.00 80.12 212 VAL A O 1
ATOM 1604 N N . GLU A 1 213 ? -1.877 15.694 3.311 1.00 81.19 213 GLU A N 1
ATOM 1605 C CA . GLU A 1 213 ? -2.269 14.357 2.865 1.00 81.19 213 GLU A CA 1
ATOM 1606 C C . GLU A 1 213 ? -3.145 14.420 1.607 1.00 81.19 213 GLU A C 1
ATOM 1608 O O . GLU A 1 213 ? -2.965 13.630 0.681 1.00 81.19 213 GLU A O 1
ATOM 1613 N N . PHE A 1 214 ? -4.054 15.398 1.521 1.00 82.38 214 PHE A N 1
ATOM 1614 C CA . PHE A 1 214 ? -4.865 15.623 0.324 1.00 82.38 214 PHE A CA 1
ATOM 1615 C C . PHE A 1 214 ? -3.992 15.952 -0.897 1.00 82.38 214 PHE A C 1
ATOM 1617 O O . PHE A 1 214 ? -4.165 15.342 -1.955 1.00 82.38 214 PHE A O 1
ATOM 1624 N N . PHE A 1 215 ? -3.034 16.875 -0.758 1.00 85.88 215 PHE A N 1
ATOM 1625 C CA . PHE A 1 215 ? -2.120 17.227 -1.850 1.00 85.88 215 PHE A CA 1
ATOM 1626 C C . PHE A 1 215 ? -1.194 16.065 -2.225 1.00 85.88 215 PHE A C 1
ATOM 1628 O O . PHE A 1 215 ? -1.014 15.788 -3.411 1.00 85.88 215 PHE A O 1
ATOM 1635 N N . MET A 1 216 ? -0.652 15.341 -1.243 1.00 84.62 216 MET A N 1
ATOM 1636 C CA . MET A 1 216 ? 0.193 14.171 -1.492 1.00 84.62 216 MET A CA 1
ATOM 1637 C C . MET A 1 216 ? -0.593 13.065 -2.210 1.00 84.62 216 MET A C 1
ATOM 1639 O O . MET A 1 216 ? -0.101 12.479 -3.174 1.00 84.62 216 MET A O 1
ATOM 1643 N N . SER A 1 217 ? -1.841 12.824 -1.803 1.00 86.38 217 SER A N 1
ATOM 1644 C CA . SER A 1 217 ? -2.734 11.862 -2.455 1.00 86.38 217 SER A CA 1
ATOM 1645 C C . SER A 1 217 ? -3.038 12.255 -3.901 1.00 86.38 217 SER A C 1
ATOM 1647 O O . SER A 1 217 ? -3.059 11.395 -4.778 1.00 86.38 217 SER A O 1
ATOM 1649 N N . LEU A 1 218 ? -3.208 13.551 -4.185 1.00 88.38 218 LEU A N 1
ATOM 1650 C CA . LEU A 1 218 ? -3.383 14.039 -5.553 1.00 88.38 218 LEU A CA 1
ATOM 1651 C C . LEU A 1 218 ? -2.147 13.758 -6.420 1.00 88.38 218 LEU A C 1
ATOM 1653 O O . LEU A 1 218 ? -2.285 13.261 -7.537 1.00 88.38 218 LEU A O 1
ATOM 1657 N N . VAL A 1 219 ? -0.944 14.019 -5.899 1.00 90.56 219 VAL A N 1
ATOM 1658 C CA . VAL A 1 219 ? 0.315 13.714 -6.601 1.00 90.56 219 VAL A CA 1
ATOM 1659 C C . VAL A 1 219 ? 0.430 12.217 -6.891 1.00 90.56 219 VAL A C 1
ATOM 1661 O O . VAL A 1 219 ? 0.773 11.847 -8.012 1.00 90.56 219 VAL A O 1
ATOM 1664 N N . LYS A 1 220 ? 0.083 11.350 -5.929 1.00 90.69 220 LYS A N 1
ATOM 1665 C CA . LYS A 1 220 ? 0.070 9.890 -6.126 1.00 90.69 220 LYS A CA 1
ATOM 1666 C C . LYS A 1 220 ? -0.870 9.468 -7.257 1.00 90.69 220 LYS A C 1
ATOM 1668 O O . LYS A 1 220 ? -0.479 8.674 -8.107 1.00 90.69 220 LYS A O 1
ATOM 1673 N N . VAL A 1 221 ? -2.087 10.012 -7.300 1.00 90.81 221 VAL A N 1
ATOM 1674 C CA . VAL A 1 221 ? -3.056 9.703 -8.366 1.00 90.81 221 VAL A CA 1
ATOM 1675 C C . VAL A 1 221 ? -2.519 10.130 -9.734 1.00 90.81 221 VAL A C 1
ATOM 1677 O O . VAL A 1 221 ? -2.562 9.347 -10.681 1.00 90.81 221 VAL A O 1
ATOM 1680 N N . ILE A 1 222 ? -1.953 11.337 -9.834 1.00 92.56 222 ILE A N 1
ATOM 1681 C CA . ILE A 1 222 ? -1.329 11.822 -11.074 1.00 92.56 222 ILE A CA 1
ATOM 1682 C C . ILE A 1 222 ? -0.161 10.917 -11.485 1.00 92.56 222 ILE A C 1
ATOM 1684 O O . ILE A 1 222 ? -0.043 10.581 -12.660 1.00 92.56 222 ILE A O 1
ATOM 1688 N N . ALA A 1 223 ? 0.667 10.476 -10.535 1.00 91.62 223 ALA A N 1
ATOM 1689 C CA . ALA A 1 223 ? 1.772 9.560 -10.802 1.00 91.62 223 ALA A CA 1
ATOM 1690 C C . ALA A 1 223 ? 1.290 8.207 -11.351 1.00 91.62 223 ALA A C 1
ATOM 1692 O O . ALA A 1 223 ? 1.884 7.701 -12.298 1.00 91.62 223 ALA A O 1
ATOM 1693 N N . VAL A 1 224 ? 0.191 7.648 -10.829 1.00 92.31 224 VAL A N 1
ATOM 1694 C CA . VAL A 1 224 ? -0.407 6.411 -11.368 1.00 92.31 224 VAL A CA 1
ATOM 1695 C C . VAL A 1 224 ? -0.914 6.618 -12.795 1.00 92.31 224 VAL A C 1
ATOM 1697 O O . VAL A 1 224 ? -0.630 5.803 -13.670 1.00 92.31 224 VAL A O 1
ATOM 1700 N N . ILE A 1 225 ? -1.618 7.721 -13.062 1.00 93.69 225 ILE A N 1
ATOM 1701 C CA . ILE A 1 225 ? -2.100 8.041 -14.414 1.00 93.69 225 ILE A CA 1
ATOM 1702 C C . ILE A 1 225 ? -0.915 8.199 -15.378 1.00 93.69 225 ILE A C 1
ATOM 1704 O O . ILE A 1 225 ? -0.914 7.611 -16.459 1.00 93.69 225 ILE A O 1
ATOM 1708 N N . GLY A 1 226 ? 0.116 8.941 -14.970 1.00 94.12 226 GLY A N 1
ATOM 1709 C CA . GLY A 1 226 ? 1.342 9.116 -15.745 1.00 94.12 226 GLY A CA 1
ATOM 1710 C C . GLY A 1 226 ? 2.063 7.794 -16.008 1.00 94.12 226 GLY A C 1
ATOM 1711 O O . GLY A 1 226 ? 2.502 7.558 -17.128 1.00 94.12 226 GLY A O 1
ATOM 1712 N N . PHE A 1 227 ? 2.121 6.903 -15.017 1.00 92.25 227 PHE A N 1
ATOM 1713 C CA . PHE A 1 227 ? 2.701 5.568 -15.156 1.00 92.25 227 PHE A CA 1
ATOM 1714 C C . PHE A 1 227 ? 1.945 4.709 -16.178 1.00 92.25 227 PHE A C 1
ATOM 1716 O O . PHE A 1 227 ? 2.573 4.064 -17.015 1.00 92.25 227 PHE A O 1
ATOM 1723 N N . ILE A 1 228 ? 0.608 4.747 -16.174 1.00 93.12 228 ILE A N 1
ATOM 1724 C CA . ILE A 1 228 ? -0.218 4.039 -17.166 1.00 93.12 228 ILE A CA 1
ATOM 1725 C C . ILE A 1 228 ? 0.041 4.590 -18.573 1.00 93.12 228 ILE A C 1
ATOM 1727 O O . ILE A 1 228 ? 0.276 3.816 -19.501 1.00 93.12 228 ILE A O 1
ATOM 1731 N N . ILE A 1 229 ? 0.038 5.917 -18.738 1.00 94.50 229 ILE A N 1
ATOM 1732 C CA . ILE A 1 229 ? 0.297 6.563 -20.035 1.00 94.50 229 ILE A CA 1
ATOM 1733 C C . ILE A 1 229 ? 1.702 6.214 -20.537 1.00 94.50 229 ILE A C 1
ATOM 1735 O O . ILE A 1 229 ? 1.857 5.819 -21.691 1.00 94.50 229 ILE A O 1
ATOM 1739 N N . LEU A 1 230 ? 2.716 6.308 -19.673 1.00 91.94 230 LEU A N 1
ATOM 1740 C CA . LEU A 1 230 ? 4.090 5.937 -20.001 1.00 91.94 230 LEU A CA 1
ATOM 1741 C C . LEU A 1 230 ? 4.178 4.468 -20.432 1.00 91.94 230 LEU A C 1
ATOM 1743 O O . LEU A 1 230 ? 4.797 4.173 -21.450 1.00 91.94 230 LEU A O 1
ATOM 1747 N N . GLY A 1 231 ? 3.521 3.559 -19.707 1.00 89.44 231 GLY A N 1
ATOM 1748 C CA . GLY A 1 231 ? 3.459 2.143 -20.065 1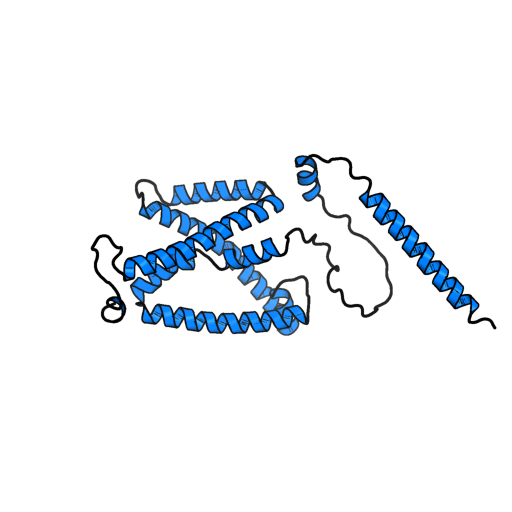.00 89.44 231 GLY A CA 1
ATOM 1749 C C . GLY A 1 231 ? 2.870 1.917 -21.459 1.00 89.44 231 GLY A C 1
ATOM 1750 O O . GLY A 1 231 ? 3.447 1.184 -22.258 1.00 89.44 231 GLY A O 1
ATOM 1751 N N . ILE A 1 232 ? 1.773 2.604 -21.791 1.00 90.56 232 ILE A N 1
ATOM 1752 C CA . ILE A 1 232 ? 1.162 2.553 -23.127 1.00 90.56 232 ILE A CA 1
ATOM 1753 C C . ILE A 1 232 ? 2.149 3.048 -24.193 1.00 90.56 232 ILE A C 1
ATOM 1755 O O . ILE A 1 232 ? 2.371 2.360 -25.190 1.00 90.56 232 ILE A O 1
ATOM 1759 N N . VAL A 1 233 ? 2.782 4.204 -23.978 1.00 90.56 233 VAL A N 1
ATOM 1760 C CA . VAL A 1 233 ? 3.766 4.777 -24.913 1.00 90.56 233 VAL A CA 1
ATOM 1761 C C . VAL A 1 233 ? 4.938 3.818 -25.149 1.00 90.56 233 VAL A C 1
ATOM 1763 O O . VAL A 1 233 ? 5.340 3.616 -26.294 1.00 90.56 233 VAL A O 1
ATOM 1766 N N . LEU A 1 234 ? 5.457 3.181 -24.096 1.00 88.50 234 LEU A N 1
ATOM 1767 C CA . LEU A 1 234 ? 6.549 2.210 -24.204 1.00 88.50 234 LEU A CA 1
ATOM 1768 C C . LEU A 1 234 ? 6.137 0.949 -24.977 1.00 88.50 234 LEU A C 1
ATOM 1770 O O . LEU A 1 234 ? 6.913 0.472 -25.803 1.00 88.50 234 LEU A O 1
ATOM 1774 N N . ILE A 1 235 ? 4.915 0.441 -24.780 1.00 86.88 235 ILE A N 1
ATOM 1775 C CA . ILE A 1 235 ? 4.397 -0.716 -25.532 1.00 86.88 235 ILE A CA 1
ATOM 1776 C C . ILE A 1 235 ? 4.342 -0.418 -27.035 1.00 86.88 235 ILE A C 1
ATOM 1778 O O . ILE A 1 235 ? 4.684 -1.287 -27.840 1.00 86.88 235 ILE A O 1
ATOM 1782 N N . PHE A 1 236 ? 3.948 0.803 -27.410 1.00 86.94 236 PHE A N 1
ATOM 1783 C CA . PHE A 1 236 ? 3.854 1.250 -28.804 1.00 86.94 236 PHE A CA 1
ATOM 1784 C C . PHE A 1 236 ? 5.189 1.690 -29.427 1.00 86.94 236 PHE A C 1
ATOM 1786 O O . PHE A 1 236 ? 5.199 2.145 -30.569 1.00 86.94 236 PHE A O 1
ATOM 1793 N N . GLY A 1 237 ? 6.316 1.521 -28.729 1.00 82.00 237 GLY A N 1
ATOM 1794 C CA . GLY A 1 237 ? 7.642 1.816 -29.275 1.00 82.00 237 GLY A CA 1
ATOM 1795 C C . GLY A 1 237 ? 8.125 3.247 -29.053 1.00 82.00 237 GLY A C 1
ATOM 1796 O O . GLY A 1 237 ? 9.062 3.678 -29.709 1.00 82.00 237 GLY A O 1
ATOM 1797 N N . GLY A 1 238 ? 7.560 3.982 -28.092 1.00 83.44 238 GLY A N 1
ATOM 1798 C CA . GLY A 1 238 ? 8.111 5.264 -27.632 1.00 83.44 238 GLY A CA 1
ATOM 1799 C C . GLY A 1 238 ? 9.351 5.138 -26.731 1.00 83.44 238 GLY A C 1
ATOM 1800 O O . GLY A 1 238 ? 9.741 6.111 -26.091 1.00 83.44 238 GLY A O 1
ATOM 1801 N N . GLY A 1 239 ? 9.938 3.941 -26.618 1.00 81.56 239 GLY A N 1
ATOM 1802 C CA . GLY A 1 239 ? 11.161 3.691 -25.853 1.00 81.56 239 GLY A CA 1
ATOM 1803 C C . GLY A 1 239 ? 12.446 3.998 -26.642 1.00 81.56 239 GLY A C 1
ATOM 1804 O O . GLY A 1 239 ? 12.396 4.156 -27.859 1.00 81.56 239 GLY A O 1
ATOM 1805 N N . PRO A 1 240 ? 13.625 4.012 -25.990 1.00 78.38 240 PRO A N 1
ATOM 1806 C CA . PRO A 1 240 ? 14.904 4.370 -26.623 1.00 78.38 240 PRO A CA 1
ATOM 1807 C C . PRO A 1 240 ? 15.251 3.530 -27.862 1.00 78.38 240 PRO A C 1
ATOM 1809 O O . PRO A 1 240 ? 15.822 4.034 -28.827 1.00 78.38 240 PRO A O 1
ATOM 1812 N N . HIS A 1 241 ? 14.865 2.254 -27.851 1.00 77.44 241 HIS A N 1
ATOM 1813 C CA . HIS A 1 241 ? 15.114 1.310 -28.942 1.00 77.44 241 HIS A CA 1
ATOM 1814 C C . HIS A 1 241 ? 14.066 1.370 -30.066 1.00 77.44 241 HIS A C 1
ATOM 1816 O O . HIS A 1 241 ? 14.239 0.702 -31.075 1.00 77.44 241 HIS A O 1
ATOM 1822 N N . HIS A 1 242 ? 13.004 2.173 -29.913 1.00 79.06 242 HIS A N 1
ATOM 1823 C CA . HIS A 1 242 ? 11.919 2.345 -30.888 1.00 79.06 242 HIS A CA 1
ATOM 1824 C C . HIS A 1 242 ? 11.269 1.032 -31.372 1.00 79.06 242 HIS A C 1
ATOM 1826 O O . HIS A 1 242 ? 10.712 0.958 -32.466 1.00 79.06 242 HIS A O 1
ATOM 1832 N N . GLU A 1 243 ? 11.326 -0.020 -30.553 1.00 79.88 243 GLU A N 1
ATOM 1833 C CA . GLU A 1 243 ? 10.740 -1.320 -30.869 1.00 79.88 243 GLU A CA 1
ATOM 1834 C C . GLU A 1 243 ? 9.332 -1.454 -30.295 1.00 79.88 243 GLU A C 1
ATOM 1836 O O . GLU A 1 243 ? 9.075 -1.120 -29.138 1.00 79.88 243 GLU A O 1
ATOM 1841 N N . TYR A 1 244 ? 8.428 -2.033 -31.084 1.00 82.44 244 TYR A N 1
ATOM 1842 C CA . TYR A 1 244 ? 7.127 -2.463 -30.591 1.00 82.44 244 TYR A CA 1
ATOM 1843 C C . TYR A 1 244 ? 7.285 -3.702 -29.697 1.00 82.44 244 TYR A C 1
ATOM 1845 O O . TYR A 1 244 ? 7.633 -4.789 -30.168 1.00 82.44 244 TYR A O 1
ATOM 1853 N N . ILE A 1 245 ? 7.016 -3.537 -28.401 1.00 80.25 245 ILE A N 1
ATOM 1854 C CA . ILE A 1 245 ? 7.113 -4.613 -27.404 1.00 80.25 245 ILE A CA 1
ATOM 1855 C C . ILE A 1 245 ? 5.863 -5.501 -27.454 1.00 80.25 245 ILE A C 1
ATOM 1857 O O . ILE A 1 245 ? 5.970 -6.728 -27.412 1.00 80.25 245 ILE A O 1
ATOM 1861 N N . GLY A 1 246 ? 4.675 -4.895 -27.573 1.00 75.62 246 GLY A N 1
ATOM 1862 C CA . GLY A 1 246 ? 3.399 -5.605 -27.684 1.00 75.62 246 GLY A CA 1
ATOM 1863 C C . GLY A 1 246 ? 3.228 -6.745 -26.672 1.00 75.62 246 GLY A C 1
ATOM 1864 O O . GLY A 1 246 ? 3.379 -6.567 -25.467 1.00 75.62 246 GLY A O 1
ATOM 1865 N N . GLY A 1 247 ? 2.914 -7.937 -27.185 1.00 76.25 247 GLY A N 1
ATOM 1866 C CA . GLY A 1 247 ? 2.754 -9.167 -26.407 1.00 76.25 247 GLY A CA 1
ATOM 1867 C C . GLY A 1 247 ? 4.028 -10.003 -26.235 1.00 76.25 247 GLY A C 1
ATOM 1868 O O . GLY A 1 247 ? 3.906 -11.178 -25.904 1.00 76.25 247 GLY A O 1
ATOM 1869 N N . ARG A 1 248 ? 5.230 -9.466 -26.498 1.00 78.62 248 ARG A N 1
ATOM 1870 C CA . ARG A 1 248 ? 6.490 -10.242 -26.461 1.00 78.62 248 ARG A CA 1
ATOM 1871 C C . ARG A 1 248 ? 6.692 -10.919 -25.097 1.00 78.62 248 ARG A C 1
ATOM 1873 O O . ARG A 1 248 ? 6.751 -12.141 -25.036 1.00 78.62 248 ARG A O 1
ATOM 1880 N N . TYR A 1 249 ? 6.615 -10.141 -24.017 1.00 79.50 249 TYR A N 1
ATOM 1881 C CA . TYR A 1 249 ? 6.730 -10.631 -22.633 1.00 79.50 249 TYR A CA 1
ATOM 1882 C C . TYR A 1 249 ? 5.554 -11.502 -22.157 1.00 79.50 249 TYR A C 1
ATOM 1884 O O . TYR A 1 249 ? 5.611 -12.085 -21.082 1.00 79.50 249 TYR A O 1
ATOM 1892 N N . TRP A 1 250 ? 4.466 -11.599 -22.931 1.00 79.69 250 TRP A N 1
ATOM 1893 C CA . TRP A 1 250 ? 3.376 -12.540 -22.642 1.00 79.69 250 TRP A CA 1
ATOM 1894 C C . TRP A 1 250 ? 3.652 -13.949 -23.174 1.00 79.69 250 TRP A C 1
ATOM 1896 O O . TRP A 1 250 ? 3.010 -14.894 -22.722 1.00 79.69 250 TRP A O 1
ATOM 1906 N N . ARG A 1 251 ? 4.550 -14.085 -24.158 1.00 76.75 251 ARG A N 1
ATOM 1907 C CA . ARG A 1 251 ? 4.906 -15.367 -24.783 1.00 76.75 251 ARG A CA 1
ATOM 1908 C C . ARG A 1 251 ? 6.254 -15.879 -24.290 1.00 76.75 251 ARG A C 1
ATOM 1910 O O . ARG A 1 251 ? 6.344 -17.057 -23.974 1.00 76.75 251 ARG A O 1
ATOM 1917 N N . ASP A 1 252 ? 7.227 -14.977 -24.174 1.00 74.88 252 ASP A N 1
ATOM 1918 C CA . ASP A 1 252 ? 8.560 -15.232 -23.626 1.00 74.88 252 ASP A CA 1
ATOM 1919 C C . ASP A 1 252 ? 8.795 -14.276 -22.438 1.00 74.88 252 ASP A C 1
ATOM 1921 O O . ASP A 1 252 ? 9.298 -13.165 -22.645 1.00 74.88 252 ASP A O 1
ATOM 1925 N N . PRO A 1 253 ? 8.311 -14.640 -21.233 1.00 65.75 253 PRO A N 1
ATOM 1926 C CA . PRO A 1 253 ? 8.431 -13.821 -20.027 1.00 65.75 253 PRO A CA 1
ATOM 1927 C C . PRO A 1 253 ? 9.868 -13.715 -19.503 1.00 65.75 253 PRO A C 1
ATOM 1929 O O . PRO A 1 253 ? 10.629 -14.704 -19.614 1.00 65.75 253 PRO A O 1
#

Foldseek 3Di:
DPVVVVVVVVVVVVVVVVVVVVVVVVVVVVPDPDDDPVVVLVCVPDDDDDDDDDDDDDDDDPDPDDPDPDDPLDDPLLVVLLVLLVVLALCVPPVLVVCCVVPNDVRSVVVCVVVVVVVVVVVVVVVVVCVVDVDPDPVLVVCCVPPNVVRSVVVVVVVVVVVVVRLLVRLLSVLVVVCVVPVPDDSVVSSVVVVVVVVVVVVSDDNSVSVVSSVSSVVSVVVVVVVVVVVVCVCCQVDPVSDNCPCVSVVVD